Protein AF-0000000076795676 (afdb_homodimer)

pLDDT: mean 83.69, std 19.67, range [20.44, 98.69]

Organism: Aegilops tauschii subsp. strangulata (NCBI:txid200361)

Radius of gyration: 20.34 Å; Cα contacts (8 Å, |Δi|>4): 897; chains: 2; bounding box: 42×56×55 Å

Solvent-accessible surface area (backbone atoms only — not comparable to full-atom values): 16222 Å² total; per-residue (Å²): 112,42,31,35,38,35,38,40,35,34,37,50,32,38,42,29,36,32,67,54,64,42,77,48,76,42,28,65,18,34,27,36,33,45,33,47,33,41,39,34,44,34,43,37,34,43,22,42,31,40,35,37,36,38,26,70,47,86,77,65,97,52,91,83,51,51,64,84,33,58,48,43,45,35,41,39,33,44,32,45,32,41,31,40,52,22,45,27,56,29,44,36,33,32,25,88,99,51,52,30,37,49,39,23,38,32,43,30,44,48,43,66,58,52,71,74,52,84,56,49,42,45,71,41,43,48,34,20,34,58,43,68,44,37,69,72,68,47,73,51,30,49,53,70,73,85,57,58,76,59,59,64,69,66,77,72,79,61,78,74,71,81,123,112,42,32,34,39,35,38,40,35,35,36,51,31,38,42,28,36,31,67,55,65,42,75,49,76,42,28,63,19,32,28,36,34,45,32,46,32,40,40,35,45,34,41,38,36,43,21,42,31,41,34,38,36,38,26,71,48,87,76,63,98,54,92,82,52,51,64,83,33,59,46,44,44,34,41,38,34,43,32,44,33,42,30,40,51,22,44,27,56,30,42,36,32,32,26,88,100,50,51,29,35,49,38,22,38,34,43,31,43,48,44,63,58,54,72,75,52,83,55,50,43,46,70,40,43,49,35,20,33,58,44,68,45,37,68,71,67,48,72,49,28,48,52,71,73,83,58,59,74,59,58,62,71,66,76,74,80,62,79,73,70,81,123

Secondary structure (DSSP, 8-state):
---EEEEEEEEEEEEES-SEEEEEE--TTS--EEEEEEEEEEEEEEEEEEEEEES--S--S-TT--TT---EEEEEEEEEEEEEEEEEEEEEE-BTTB-EEEEEEEEEEEEE--TTSS-SEEEESEEEEEEEEES---GGG---GGGGGGS------------/---EEEEEEEEEEEEES-SEEEEEE--TTS--EEEEEEEEEEEEEEEEEEEEEES--S--S-TT--TT---EEEEEEEEEEEEEEEEEEEEEE-BTTB-EEEEEEEEEEEEE--TTSS-SEEEESEEEEEEEEES---GGG---GGGGGGS------------

InterPro domains:
  IPR011050 Pectin lyase fold/virulence factor [SSF51126] (2-145)
  IPR012334 Pectin lyase fold [G3DSA:2.160.20.10] (1-133)
  IPR051801 Glycosyl_Hydrolase_28_Enzymes [PTHR31339] (1-148)

Sequence (326 aa):
MSGGISGIHADHLTIHGSDKGFSFKTTPGRGGYIKEVVISDVEMDGIRVAIEFIGNLSSHPDDDFDPSELPVIDQITLKNMVGTNISVAGVLSGIDGDPFTAICLSNLSFSITDSAYSTPWSCSNVSGYSESVFPEPCSELYTSSSNSSICFSLPSYSALAVAMSGGISGIHADHLTIHGSDKGFSFKTTPGRGGYIKEVVISDVEMDGIRVAIEFIGNLSSHPDDDFDPSELPVIDQITLKNMVGTNISVAGVLSGIDGDPFTAICLSNLSFSITDSAYSTPWSCSNVSGYSESVFPEPCSELYTSSSNSSICFSLPSYSALAVA

Nearest PDB structures (foldseek):
  5olp-assembly2_B  TM=8.168E-01  e=3.330E-04  Bacteroides thetaiotaomicron VPI-5482
  8ikx-assembly1_A  TM=8.137E-01  e=4.721E-03  Arabidopsis thaliana
  3jur-assembly1_C  TM=7.942E-01  e=3.068E-02  Thermotoga maritima
  7b8b-assembly2_B  TM=7.286E-01  e=7.314E-01  Arabidopsis thaliana
  5olp-assembly2_B  TM=8.168E-01  e=3.315E-04  Bacteroides thetaiotaomicron VPI-5482

Foldseek 3Di:
DAEEDEDAEEEDEEEEQEAEQDEAEEEQLNAYEYAHHEYEHYEYENYAEHEEYYYHDPDDPDPPGDRNRGYAYEQHEYEHYEYEAYAADYEEEHDVVHAHEAYEYEQYYYDHPDVVPVHSEDYDRYAAAYYNHPPPYDVSHNPDPPPPVSNDPPPPPPPPPPD/DAEEDEDAEEEDEEEEQEAEQDEAEEEQLNAYEYAHHEYEHYEYENYAEHEEYYYHDPDDPDPPGDRNRGYAYEQHEYEHYEYEAYAADYEEEHDVVHAHEAYEYEQYYYDHPDVVPVHSEDYDRYAAAYYNHPPPYDVSHNPDPPPVVSNDPPPPPPPPPPD

Structure (mmCIF, N/CA/C/O backbone):
data_AF-0000000076795676-model_v1
#
loop_
_entity.id
_entity.type
_entity.pdbx_description
1 polymer Polygalacturonase
#
loop_
_atom_site.group_PDB
_atom_site.id
_atom_site.type_symbol
_atom_site.label_atom_id
_atom_site.label_alt_id
_atom_site.label_comp_id
_atom_site.label_asym_id
_atom_site.label_entity_id
_atom_site.label_seq_id
_atom_site.pdbx_PDB_ins_code
_atom_site.Cartn_x
_atom_site.Cartn_y
_atom_site.Cartn_z
_atom_site.occupancy
_atom_site.B_iso_or_equiv
_atom_site.auth_seq_id
_atom_site.auth_comp_id
_atom_site.auth_asym_id
_atom_site.auth_atom_id
_atom_site.pdbx_PDB_model_num
ATOM 1 N N . MET A 1 1 ? 20.172 -0.936 6.371 1 60.47 1 MET A N 1
ATOM 2 C CA . MET A 1 1 ? 19.5 0.232 5.805 1 60.47 1 MET A CA 1
ATOM 3 C C . MET A 1 1 ? 18.359 -0.188 4.887 1 60.47 1 MET A C 1
ATOM 5 O O . MET A 1 1 ? 18.438 -1.232 4.234 1 60.47 1 MET A O 1
ATOM 9 N N . SER A 1 2 ? 17.188 0.203 5.23 1 65.56 2 SER A N 1
ATOM 10 C CA . SER A 1 2 ? 16.062 -0.094 4.344 1 65.56 2 SER A CA 1
ATOM 11 C C . SER A 1 2 ? 16.141 0.742 3.068 1 65.56 2 SER A C 1
ATOM 13 O O . SER A 1 2 ? 16.719 1.826 3.062 1 65.56 2 SER A O 1
ATOM 15 N N . GLY A 1 3 ? 15.836 0.233 1.844 1 82.38 3 GLY A N 1
ATOM 16 C CA . GLY A 1 3 ? 15.758 0.932 0.57 1 82.38 3 GLY A CA 1
ATOM 17 C C . GLY A 1 3 ? 14.672 1.989 0.534 1 82.38 3 GLY A C 1
ATOM 18 O O . GLY A 1 3 ? 14.242 2.482 1.579 1 82.38 3 GLY A O 1
ATOM 19 N N . GLY A 1 4 ? 14.438 2.617 -0.536 1 89.31 4 GLY A N 1
ATOM 20 C CA . GLY A 1 4 ? 13.5 3.707 -0.75 1 89.31 4 GLY A CA 1
ATOM 21 C C . GLY A 1 4 ? 12.398 3.365 -1.74 1 89.31 4 GLY A C 1
ATOM 22 O O . GLY A 1 4 ? 12.555 2.451 -2.553 1 89.31 4 GLY A O 1
ATOM 23 N N . ILE A 1 5 ? 11.273 3.867 -1.523 1 91.81 5 ILE A N 1
ATOM 24 C CA . ILE A 1 5 ? 10.148 3.754 -2.441 1 91.81 5 ILE A CA 1
ATOM 25 C C . ILE A 1 5 ? 9.805 5.129 -3.012 1 91.81 5 ILE A C 1
ATOM 27 O O . ILE A 1 5 ? 9.781 6.125 -2.281 1 91.81 5 ILE A O 1
ATOM 31 N N . SER A 1 6 ? 9.625 5.215 -4.348 1 90.81 6 SER A N 1
ATOM 32 C CA . SER A 1 6 ? 9.266 6.492 -4.957 1 90.81 6 SER A CA 1
ATOM 33 C C . SER A 1 6 ? 8.375 6.293 -6.176 1 90.81 6 SER A C 1
ATOM 35 O O . SER A 1 6 ? 8.273 5.184 -6.707 1 90.81 6 SER A O 1
ATOM 37 N N . GLY A 1 7 ? 7.656 7.355 -6.5 1 87.75 7 GLY A N 1
ATOM 38 C CA . GLY A 1 7 ? 6.879 7.363 -7.73 1 87.75 7 GLY A CA 1
ATOM 39 C C . GLY A 1 7 ? 5.594 6.562 -7.629 1 87.75 7 GLY A C 1
ATOM 40 O O . GLY A 1 7 ? 5.238 5.832 -8.555 1 87.75 7 GLY A O 1
ATOM 41 N N . ILE A 1 8 ? 4.996 6.684 -6.551 1 89.06 8 ILE A N 1
ATOM 42 C CA . ILE A 1 8 ? 3.752 5.949 -6.336 1 89.06 8 ILE A CA 1
ATOM 43 C C . ILE A 1 8 ? 2.57 6.777 -6.84 1 89.06 8 ILE A C 1
ATOM 45 O O . ILE A 1 8 ? 2.42 7.941 -6.469 1 89.06 8 ILE A O 1
ATOM 49 N N . HIS A 1 9 ? 1.839 6.184 -7.734 1 89.94 9 HIS A N 1
ATOM 50 C CA . HIS A 1 9 ? 0.536 6.703 -8.133 1 89.94 9 HIS A CA 1
ATOM 51 C C . HIS A 1 9 ? -0.568 5.684 -7.879 1 89.94 9 HIS A C 1
ATOM 53 O O . HIS A 1 9 ? -0.524 4.57 -8.406 1 89.94 9 HIS A O 1
ATOM 59 N N . ALA A 1 10 ? -1.451 6.047 -7.078 1 91.44 10 ALA A N 1
ATOM 60 C CA . ALA A 1 10 ? -2.598 5.188 -6.793 1 91.44 10 ALA A CA 1
ATOM 61 C C . ALA A 1 10 ? -3.904 5.973 -6.883 1 91.44 10 ALA A C 1
ATOM 63 O O . ALA A 1 10 ? -3.965 7.137 -6.477 1 91.44 10 ALA A O 1
ATOM 64 N N . ASP A 1 11 ? -4.906 5.34 -7.527 1 89 11 ASP A N 1
ATOM 65 C CA . ASP A 1 11 ? -6.172 6.059 -7.648 1 89 11 ASP A CA 1
ATOM 66 C C . ASP A 1 11 ? -7.355 5.094 -7.66 1 89 11 ASP A C 1
ATOM 68 O O . ASP A 1 11 ? -7.168 3.879 -7.727 1 89 11 ASP A O 1
ATOM 72 N N . HIS A 1 12 ? -8.523 5.688 -7.398 1 89.12 12 HIS A N 1
ATOM 73 C CA . HIS A 1 12 ? -9.805 5 -7.469 1 89.12 12 HIS A CA 1
ATOM 74 C C . HIS A 1 12 ? -9.859 3.832 -6.488 1 89.12 12 HIS A C 1
ATOM 76 O O . HIS A 1 12 ? -10.188 2.707 -6.875 1 89.12 12 HIS A O 1
ATOM 82 N N . LEU A 1 13 ? -9.688 4.207 -5.309 1 92.69 13 LEU A N 1
ATOM 83 C CA . LEU A 1 13 ? -9.664 3.207 -4.246 1 92.69 13 LEU A CA 1
ATOM 84 C C . LEU A 1 13 ? -10.93 3.289 -3.396 1 92.69 13 LEU A C 1
ATOM 86 O O . LEU A 1 13 ? -11.445 4.383 -3.145 1 92.69 13 LEU A O 1
ATOM 90 N N . THR A 1 14 ? -11.414 2.191 -3.027 1 94.06 14 THR A N 1
ATOM 91 C CA . THR A 1 14 ? -12.477 2.094 -2.035 1 94.06 14 THR A CA 1
ATOM 92 C C . THR A 1 14 ? -12.023 1.284 -0.826 1 94.06 14 THR A C 1
ATOM 94 O O . THR A 1 14 ? -11.539 0.158 -0.972 1 94.06 14 THR A O 1
ATOM 97 N N . ILE A 1 15 ? -12.141 1.826 0.393 1 95.06 15 ILE A N 1
ATOM 98 C CA . ILE A 1 15 ? -11.727 1.181 1.634 1 95.06 15 ILE A CA 1
ATOM 99 C C . ILE A 1 15 ? -12.898 1.143 2.613 1 95.06 15 ILE A C 1
ATOM 101 O O . ILE A 1 15 ? -13.523 2.17 2.883 1 95.06 15 ILE A O 1
ATOM 105 N N . HIS A 1 16 ? -13.141 0.027 3.102 1 93.56 16 HIS A N 1
ATOM 106 C CA . HIS A 1 16 ? -14.258 -0.109 4.027 1 93.56 16 HIS A CA 1
ATOM 107 C C . HIS A 1 16 ? -13.867 -0.93 5.25 1 93.56 16 HIS A C 1
ATOM 109 O O . HIS A 1 16 ? -13.141 -1.922 5.133 1 93.56 16 HIS A O 1
ATOM 115 N N . GLY A 1 17 ? -14.344 -0.49 6.414 1 91.12 17 GLY A N 1
ATOM 116 C CA . GLY A 1 17 ? -14.234 -1.278 7.633 1 91.12 17 GLY A CA 1
ATOM 117 C C . GLY A 1 17 ? -12.797 -1.601 8.008 1 91.1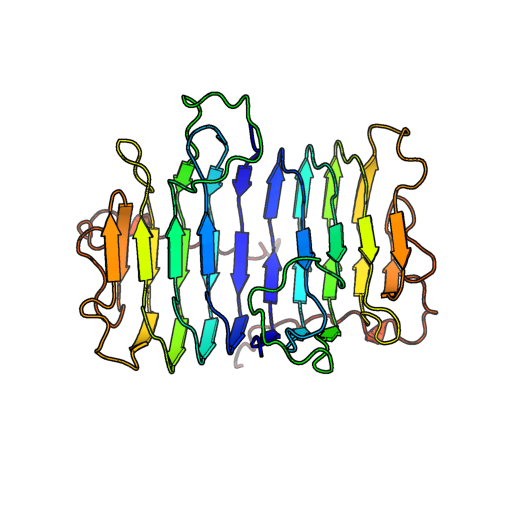2 17 GLY A C 1
ATOM 118 O O . GLY A 1 17 ? -12.492 -2.738 8.367 1 91.12 17 GLY A O 1
ATOM 119 N N . SER A 1 18 ? -11.945 -0.679 7.902 1 90.5 18 SER A N 1
ATOM 120 C CA . SER A 1 18 ? -10.523 -0.87 8.188 1 90.5 18 SER A CA 1
ATOM 121 C C . SER A 1 18 ? -10.078 -0.005 9.359 1 90.5 18 SER A C 1
ATOM 123 O O . SER A 1 18 ? -10.703 1.01 9.672 1 90.5 18 SER A O 1
ATOM 125 N N . ASP A 1 19 ? -9.086 -0.406 9.969 1 88.31 19 ASP A N 1
ATOM 126 C CA . ASP A 1 19 ? -8.516 0.379 11.062 1 88.31 19 ASP A CA 1
ATOM 127 C C . ASP A 1 19 ? -7.863 1.656 10.539 1 88.31 19 ASP A C 1
ATOM 129 O O . ASP A 1 19 ? -7.996 2.721 11.148 1 88.31 19 ASP A O 1
ATOM 133 N N . LYS A 1 20 ? -7.148 1.508 9.492 1 92.75 20 LYS A N 1
ATOM 134 C CA . LYS A 1 20 ? -6.484 2.643 8.859 1 92.75 20 LYS A CA 1
ATOM 135 C C . LYS A 1 20 ? -6.883 2.77 7.395 1 92.75 20 LYS A C 1
ATOM 137 O O . LYS A 1 20 ? -7.027 1.765 6.695 1 92.75 20 LYS A O 1
ATOM 142 N N . GLY A 1 21 ? -7.055 3.977 6.902 1 95 21 GLY A N 1
ATOM 143 C CA . GLY A 1 21 ? -7.109 4.199 5.465 1 95 21 GLY A CA 1
ATOM 144 C C . GLY A 1 21 ? -5.762 4.059 4.789 1 95 21 GLY A C 1
ATOM 145 O O . GLY A 1 21 ? -5.465 3.025 4.188 1 95 21 GLY A O 1
ATOM 146 N N . PHE A 1 22 ? -4.953 5.109 5.059 1 96.19 22 PHE A N 1
ATOM 147 C CA . PHE A 1 22 ? -3.564 5.086 4.613 1 96.19 22 PHE A CA 1
ATOM 148 C C . PHE A 1 22 ? -2.615 5.238 5.793 1 96.19 22 PHE A C 1
ATOM 150 O O . PHE A 1 22 ? -2.854 6.055 6.688 1 96.19 22 PHE A O 1
ATOM 157 N N . SER A 1 23 ? -1.558 4.488 5.75 1 95.25 23 SER A N 1
ATOM 158 C CA . SER A 1 23 ? -0.564 4.555 6.816 1 95.25 23 SER A CA 1
ATOM 159 C C . SER A 1 23 ? 0.853 4.559 6.254 1 95.25 23 SER A C 1
ATOM 161 O O . SER A 1 23 ? 1.233 3.65 5.512 1 95.25 23 SER A O 1
ATOM 163 N N . PHE A 1 24 ? 1.596 5.555 6.473 1 94.56 24 PHE A N 1
ATOM 164 C CA . PHE A 1 24 ? 3.014 5.668 6.156 1 94.56 24 PHE A CA 1
ATOM 165 C C . PHE A 1 24 ? 3.859 5.582 7.422 1 94.56 24 PHE A C 1
ATOM 167 O O . PHE A 1 24 ? 3.75 6.43 8.312 1 94.56 24 PHE A O 1
ATOM 174 N N . LYS A 1 25 ? 4.664 4.547 7.512 1 90.19 25 LYS A N 1
ATOM 175 C CA . LYS A 1 25 ? 5.383 4.309 8.758 1 90.19 25 LYS A CA 1
ATOM 176 C C . LYS A 1 25 ? 6.883 4.172 8.516 1 90.19 25 LYS A C 1
ATOM 178 O O . LYS A 1 25 ? 7.301 3.562 7.523 1 90.19 25 LYS A O 1
ATOM 183 N N . THR A 1 26 ? 7.648 4.723 9.367 1 90.88 26 THR A N 1
ATOM 184 C CA . THR A 1 26 ? 9.102 4.582 9.375 1 90.88 26 THR A CA 1
ATOM 185 C C . THR A 1 26 ? 9.656 4.738 10.789 1 90.88 26 THR A C 1
ATOM 187 O O . THR A 1 26 ? 8.891 4.863 11.75 1 90.88 26 THR A O 1
ATOM 190 N N . THR A 1 27 ? 10.961 4.598 10.93 1 88.75 27 THR A N 1
ATOM 191 C CA . THR A 1 27 ? 11.648 4.766 12.211 1 88.75 27 THR A CA 1
ATOM 192 C C . THR A 1 27 ? 13.117 5.094 11.984 1 88.75 27 THR A C 1
ATOM 194 O O . THR A 1 27 ? 13.727 4.625 11.023 1 88.75 27 THR A O 1
ATOM 197 N N . PRO A 1 28 ? 13.562 5.945 12.93 1 87.75 28 PRO A N 1
ATOM 198 C CA . PRO A 1 28 ? 15.008 6.188 12.836 1 87.75 28 PRO A CA 1
ATOM 199 C C . PRO A 1 28 ? 15.82 4.895 12.773 1 87.75 28 PRO A C 1
ATOM 201 O O . PRO A 1 28 ? 15.5 3.928 13.469 1 87.75 28 PRO A O 1
ATOM 204 N N . GLY A 1 29 ? 16.906 4.883 11.984 1 84.56 29 GLY A N 1
ATOM 205 C CA . GLY A 1 29 ? 17.734 3.703 11.828 1 84.56 29 GLY A CA 1
ATOM 206 C C . GLY A 1 29 ? 17.422 2.896 10.586 1 84.56 29 GLY A C 1
ATOM 207 O O . GLY A 1 29 ? 18.203 2.057 10.164 1 84.56 29 GLY A O 1
ATOM 208 N N . ARG A 1 30 ? 16.234 3.09 10.062 1 81.81 30 ARG A N 1
ATOM 209 C CA . ARG A 1 30 ? 15.859 2.355 8.859 1 81.81 30 ARG A CA 1
ATOM 210 C C . ARG A 1 30 ? 16.484 2.984 7.617 1 81.81 30 ARG A C 1
ATOM 212 O O . ARG A 1 30 ? 16.828 2.281 6.668 1 81.81 30 ARG A O 1
ATOM 219 N N . GLY A 1 31 ? 16.625 4.336 7.73 1 84.5 31 GLY A N 1
ATOM 220 C CA . GLY A 1 31 ? 17.016 5.043 6.52 1 84.5 31 GLY A CA 1
ATOM 221 C C . GLY A 1 31 ? 15.953 4.977 5.43 1 84.5 31 GLY A C 1
ATOM 222 O O . GLY A 1 31 ? 14.766 4.848 5.723 1 84.5 31 GLY A O 1
ATOM 223 N N . GLY A 1 32 ? 16.422 5.262 4.195 1 90.12 32 GLY A N 1
ATOM 224 C CA . GLY A 1 32 ? 15.531 5.16 3.053 1 90.12 32 GLY A CA 1
ATOM 225 C C . GLY A 1 32 ? 14.586 6.34 2.922 1 90.12 32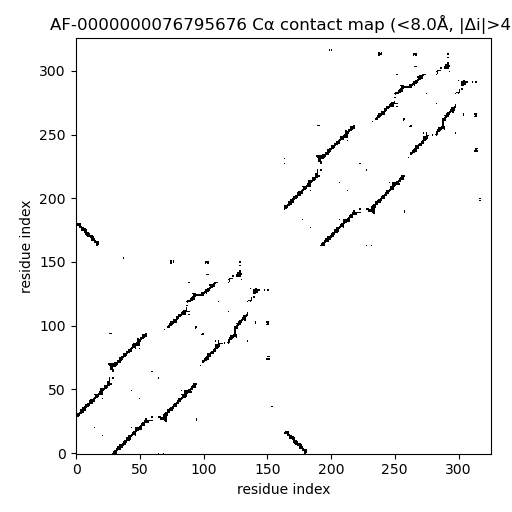 GLY A C 1
ATOM 226 O O . GLY A 1 32 ? 14.836 7.406 3.492 1 90.12 32 GLY A O 1
ATOM 227 N N . TYR A 1 33 ? 13.609 6.148 2.037 1 92.81 33 TYR A N 1
ATOM 228 C CA . TYR A 1 33 ? 12.703 7.262 1.772 1 92.81 33 TYR A CA 1
ATOM 229 C C . TYR A 1 33 ? 11.375 6.766 1.223 1 92.81 33 TYR A C 1
ATOM 231 O O . TYR A 1 33 ? 11.297 5.672 0.661 1 92.81 33 TYR A O 1
ATOM 239 N N . ILE A 1 34 ? 10.375 7.418 1.422 1 94.06 34 ILE A N 1
ATOM 240 C CA . ILE A 1 34 ? 9.109 7.426 0.697 1 94.06 34 ILE A CA 1
ATOM 241 C C . ILE A 1 34 ? 8.883 8.797 0.068 1 94.06 34 ILE A C 1
ATOM 243 O O . ILE A 1 34 ? 8.703 9.789 0.778 1 94.06 34 ILE A O 1
ATOM 247 N N . LYS A 1 35 ? 8.961 8.844 -1.214 1 92.56 35 LYS A N 1
ATOM 248 C CA . LYS A 1 35 ? 8.898 10.141 -1.875 1 92.56 35 LYS A CA 1
ATOM 249 C C . LYS A 1 35 ? 8.039 10.078 -3.135 1 92.56 35 LYS A C 1
ATOM 251 O O . LYS A 1 35 ? 7.91 9.023 -3.752 1 92.56 35 LYS A O 1
ATOM 256 N N . GLU A 1 36 ? 7.477 11.18 -3.457 1 91.44 36 GLU A N 1
ATOM 257 C CA . GLU A 1 36 ? 6.75 11.328 -4.715 1 91.44 36 GLU A CA 1
ATOM 258 C C . GLU A 1 36 ? 5.562 10.375 -4.789 1 91.44 36 GLU A C 1
ATOM 260 O O . GLU A 1 36 ? 5.465 9.562 -5.711 1 91.44 36 GLU A O 1
ATOM 265 N N . VAL A 1 37 ? 4.738 10.578 -3.865 1 93.62 37 VAL A N 1
ATOM 266 C CA . VAL A 1 37 ? 3.527 9.766 -3.77 1 93.62 37 VAL A CA 1
ATOM 267 C C . VAL A 1 37 ? 2.305 10.625 -4.09 1 93.62 37 VAL A C 1
ATOM 269 O O . VAL A 1 37 ? 2.17 11.742 -3.58 1 93.62 37 VAL A O 1
ATOM 272 N N . VAL A 1 38 ? 1.477 10.164 -4.996 1 93.19 38 VAL A N 1
ATOM 273 C CA . VAL A 1 38 ? 0.178 10.773 -5.254 1 93.19 38 VAL A CA 1
ATOM 274 C C . VAL A 1 38 ? -0.926 9.734 -5.105 1 93.19 38 VAL A C 1
ATOM 276 O O . VAL A 1 38 ? -0.947 8.734 -5.828 1 93.19 38 VAL A O 1
ATOM 279 N N . ILE A 1 39 ? -1.823 9.883 -4.199 1 94.75 39 ILE A N 1
ATOM 280 C CA . ILE A 1 39 ? -3.014 9.055 -4.031 1 94.75 39 ILE A CA 1
ATOM 281 C C . ILE A 1 39 ? -4.266 9.906 -4.223 1 94.75 39 ILE A C 1
ATOM 283 O O . ILE A 1 39 ? -4.426 10.945 -3.576 1 94.75 39 ILE A O 1
ATOM 287 N N . SER A 1 40 ? -5.074 9.453 -5.168 1 94.31 40 SER A N 1
ATOM 288 C CA . SER A 1 40 ? -6.215 10.289 -5.516 1 94.31 40 SER A CA 1
ATOM 289 C C . SER A 1 40 ? -7.484 9.461 -5.672 1 94.31 40 SER A C 1
ATOM 291 O O . SER A 1 40 ? -7.418 8.258 -5.945 1 94.31 40 SER A O 1
ATOM 293 N N . ASP A 1 41 ? -8.641 10.102 -5.523 1 95.5 41 ASP A N 1
ATOM 294 C CA . ASP A 1 41 ? -9.953 9.531 -5.793 1 95.5 41 ASP A CA 1
ATOM 295 C C . ASP A 1 41 ? -10.203 8.305 -4.922 1 95.5 41 ASP A C 1
ATOM 297 O O . ASP A 1 41 ? -10.336 7.188 -5.43 1 95.5 41 ASP A O 1
ATOM 301 N N . VAL A 1 42 ? -10.383 8.641 -3.633 1 97.5 42 VAL A N 1
ATOM 302 C CA . VAL A 1 42 ? -10.531 7.59 -2.635 1 97.5 42 VAL A CA 1
ATOM 303 C C . VAL A 1 42 ? -11.875 7.727 -1.925 1 97.5 42 VAL A C 1
ATOM 305 O O . VAL A 1 42 ? -12.281 8.836 -1.575 1 97.5 42 VAL A O 1
ATOM 308 N N . GLU A 1 43 ? -12.578 6.664 -1.778 1 97.62 43 GLU A N 1
ATOM 309 C CA . GLU A 1 43 ? -13.773 6.57 -0.941 1 97.62 43 GLU A CA 1
ATOM 310 C C . GLU A 1 43 ? -13.523 5.684 0.275 1 97.62 43 GLU A C 1
ATOM 312 O O . GLU A 1 43 ? -13.086 4.539 0.136 1 97.62 43 GLU A O 1
ATOM 317 N N . MET A 1 44 ? -13.867 6.207 1.453 1 97.56 44 MET A N 1
ATOM 318 C CA . MET A 1 44 ? -13.672 5.473 2.699 1 97.56 44 MET A CA 1
ATOM 319 C C . MET A 1 44 ? -14.969 5.391 3.492 1 97.56 44 MET A C 1
ATOM 321 O O . MET A 1 44 ? -15.742 6.352 3.529 1 97.56 44 MET A O 1
ATOM 325 N N . ASP A 1 45 ? -15.188 4.234 4.137 1 96.44 45 ASP A N 1
ATOM 326 C CA . ASP A 1 45 ? -16.328 4.062 5.027 1 96.44 45 ASP A CA 1
ATOM 327 C C . ASP A 1 45 ? -15.977 3.184 6.223 1 96.44 45 ASP A C 1
ATOM 329 O O . ASP A 1 45 ? -15.484 2.064 6.055 1 96.44 45 ASP A O 1
ATOM 333 N N . GLY A 1 46 ? -16.234 3.752 7.387 1 93.94 46 GLY A N 1
ATOM 334 C CA . GLY A 1 46 ? -15.992 2.955 8.578 1 93.94 46 GLY A CA 1
ATOM 335 C C . GLY A 1 46 ? -14.516 2.748 8.859 1 93.94 46 GLY A C 1
ATOM 336 O O . GLY A 1 46 ? -14.07 1.618 9.062 1 93.94 46 GLY A O 1
ATOM 337 N N . ILE A 1 47 ? -13.82 3.877 8.891 1 94.5 47 ILE A N 1
ATOM 338 C CA . ILE A 1 47 ? -12.383 3.844 9.117 1 94.5 47 ILE A CA 1
ATOM 339 C C . ILE A 1 47 ? -12.055 4.477 10.469 1 94.5 47 ILE A C 1
ATOM 341 O O . ILE A 1 47 ? -12.609 5.52 10.82 1 94.5 47 ILE A O 1
ATOM 345 N N . ARG A 1 48 ? -11.234 3.863 11.211 1 93.25 48 ARG A N 1
ATOM 346 C CA . ARG A 1 48 ? -10.883 4.438 12.5 1 93.25 48 ARG A CA 1
ATOM 347 C C . ARG A 1 48 ? -9.961 5.641 12.336 1 93.25 48 ARG A C 1
ATOM 349 O O . ARG A 1 48 ? -10.273 6.734 12.805 1 93.25 48 ARG A O 1
ATOM 356 N N . VAL A 1 49 ? -8.812 5.523 11.672 1 95.56 49 VAL A N 1
ATOM 357 C CA . VAL A 1 49 ? -7.918 6.625 11.344 1 95.56 49 VAL A CA 1
ATOM 358 C C . VAL A 1 49 ? -7.738 6.715 9.828 1 95.56 49 VAL A C 1
ATOM 360 O O . VAL A 1 49 ? -7.148 5.824 9.211 1 95.56 49 VAL A O 1
ATOM 363 N N . ALA A 1 50 ? -8.203 7.789 9.211 1 97.5 50 ALA A N 1
ATOM 364 C CA . ALA A 1 50 ? -8.203 7.883 7.75 1 97.5 50 ALA A CA 1
ATOM 365 C C . ALA A 1 50 ? -6.781 8.016 7.207 1 97.5 50 ALA A C 1
ATOM 367 O O . ALA A 1 50 ? -6.418 7.348 6.234 1 97.5 50 ALA A O 1
ATOM 368 N N . ILE A 1 51 ? -5.957 8.891 7.801 1 98.12 51 ILE A N 1
ATOM 369 C CA . ILE A 1 51 ? -4.598 9.148 7.336 1 98.12 51 ILE A CA 1
ATOM 370 C C . ILE A 1 51 ? -3.629 9.086 8.516 1 98.12 51 ILE A C 1
ATOM 372 O O . ILE A 1 51 ? -3.785 9.828 9.492 1 98.12 51 ILE A O 1
ATOM 376 N N . GLU A 1 52 ? -2.637 8.281 8.391 1 98 52 GLU A N 1
ATOM 377 C CA . GLU A 1 52 ? -1.662 8.148 9.469 1 98 52 GLU A CA 1
ATOM 378 C C . GLU A 1 52 ? -0.234 8.266 8.938 1 98 52 GLU A C 1
ATOM 380 O O . GLU A 1 52 ? 0.118 7.641 7.938 1 98 52 GLU A O 1
ATOM 385 N N . PHE A 1 53 ? 0.601 9.094 9.508 1 97.5 53 PHE A N 1
ATOM 386 C CA . PHE A 1 53 ? 2.051 9.148 9.367 1 97.5 53 PHE A CA 1
ATOM 387 C C . PHE A 1 53 ? 2.732 8.891 10.711 1 97.5 53 PHE A C 1
ATOM 389 O O . PHE A 1 53 ? 2.461 9.578 11.695 1 97.5 53 PHE A O 1
ATOM 396 N N . ILE A 1 54 ? 3.645 7.902 10.711 1 96 54 ILE A N 1
ATOM 397 C CA . ILE A 1 54 ? 4.355 7.613 11.953 1 96 54 ILE A CA 1
ATOM 398 C C . ILE A 1 54 ? 5.859 7.551 11.688 1 96 54 ILE A C 1
ATOM 400 O O . ILE A 1 54 ? 6.324 6.707 10.914 1 96 54 ILE A O 1
ATOM 404 N N . GLY A 1 55 ? 6.598 8.391 12.289 1 94.31 55 GLY A N 1
ATOM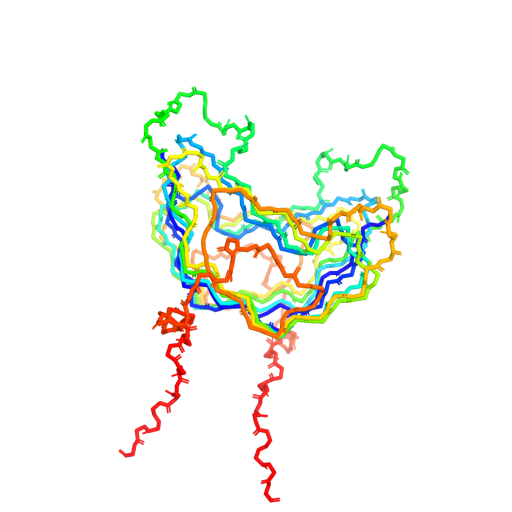 405 C CA . GLY A 1 55 ? 8.039 8.461 12.086 1 94.31 55 GLY A CA 1
ATOM 406 C C . GLY A 1 55 ? 8.828 7.809 13.203 1 94.31 55 GLY A C 1
ATOM 407 O O . GLY A 1 55 ? 10.055 7.734 13.141 1 94.31 55 GLY A O 1
ATOM 408 N N . ASN A 1 56 ? 8.281 7.398 14.297 1 87.06 56 ASN A N 1
ATOM 409 C CA . ASN A 1 56 ? 8.953 6.734 15.406 1 87.06 56 ASN A CA 1
ATOM 410 C C . ASN A 1 56 ? 8.266 5.426 15.781 1 87.06 56 ASN A C 1
ATOM 412 O O . ASN A 1 56 ? 7.727 5.293 16.891 1 87.06 56 ASN A O 1
ATOM 416 N N . LEU A 1 57 ? 8.336 4.605 14.719 1 75.25 57 LEU A N 1
ATOM 417 C CA . LEU A 1 57 ? 7.785 3.277 14.969 1 75.25 57 LEU A CA 1
ATOM 418 C C . LEU A 1 57 ? 8.656 2.502 15.953 1 75.25 57 LEU A C 1
ATOM 420 O O . LEU A 1 57 ? 9.883 2.602 15.914 1 75.25 57 LEU A O 1
ATOM 424 N N . SER A 1 58 ? 8.117 1.949 17.016 1 65.25 58 SER A N 1
ATOM 425 C CA . SER A 1 58 ? 8.82 1.274 18.094 1 65.25 58 SER A CA 1
ATOM 426 C C . SER A 1 58 ? 9.562 0.041 17.594 1 65.25 58 SER A C 1
ATOM 428 O O . SER A 1 58 ? 10.594 -0.348 18.156 1 65.25 58 SER A O 1
ATOM 430 N N . SER A 1 59 ? 9.094 -0.603 16.578 1 62.91 59 SER A N 1
ATOM 431 C CA . SER A 1 59 ? 9.711 -1.861 16.172 1 62.91 59 SER A CA 1
ATOM 432 C C . SER A 1 59 ? 10.664 -1.657 14.992 1 62.91 59 SER A C 1
ATOM 434 O O . SER A 1 59 ? 10.367 -0.892 14.078 1 62.91 59 SER A O 1
ATOM 436 N N . HIS A 1 60 ? 11.977 -1.969 15.312 1 63.38 60 HIS A N 1
ATOM 437 C CA . HIS A 1 60 ? 12.938 -2.027 14.211 1 63.38 60 HIS A CA 1
ATOM 438 C C . HIS A 1 60 ? 13.195 -3.469 13.789 1 63.38 60 HIS A C 1
ATOM 440 O O . HIS A 1 60 ? 13.383 -4.348 14.633 1 63.38 60 HIS A O 1
ATOM 446 N N . PRO A 1 61 ? 13.125 -3.699 12.508 1 58.72 61 PRO A N 1
ATOM 447 C CA . PRO A 1 61 ? 13.336 -5.078 12.07 1 58.72 61 PRO A CA 1
ATOM 448 C C . PRO A 1 61 ? 14.734 -5.594 12.414 1 58.72 61 PRO A C 1
ATOM 450 O O . PRO A 1 61 ? 14.945 -6.805 12.516 1 58.72 61 PRO A O 1
ATOM 453 N N . ASP A 1 62 ? 15.656 -4.605 12.539 1 62.53 62 ASP A N 1
ATOM 454 C CA . ASP A 1 62 ? 17.031 -5 12.789 1 62.53 62 ASP A CA 1
ATOM 455 C C . ASP A 1 62 ? 17.531 -4.461 14.125 1 62.53 62 ASP A C 1
ATOM 457 O O . ASP A 1 62 ? 17.266 -3.309 14.477 1 62.53 62 ASP A O 1
ATOM 461 N N . ASP A 1 63 ? 18.062 -5.352 14.945 1 64.81 63 ASP A N 1
ATOM 462 C CA . ASP A 1 63 ? 18.625 -4.969 16.234 1 64.81 63 ASP A CA 1
ATOM 463 C C . ASP A 1 63 ? 19.875 -4.113 16.062 1 64.81 63 ASP A C 1
ATOM 465 O O . ASP A 1 63 ? 20.219 -3.318 16.938 1 64.81 63 ASP A O 1
ATOM 469 N N . ASP A 1 64 ? 20.547 -4.285 15.016 1 70.06 64 ASP A N 1
ATOM 470 C CA . ASP A 1 64 ? 21.828 -3.615 14.812 1 70.06 64 ASP A CA 1
ATOM 471 C C . ASP A 1 64 ? 21.688 -2.434 13.859 1 70.06 64 ASP A C 1
ATOM 473 O O . ASP A 1 64 ? 22.578 -2.174 13.047 1 70.06 64 ASP A O 1
ATOM 477 N N . PHE A 1 65 ? 20.688 -1.701 14.117 1 69 65 PHE A N 1
ATOM 478 C CA . PHE A 1 65 ? 20.5 -0.598 13.18 1 69 65 PHE A CA 1
ATOM 479 C C . PHE A 1 65 ? 21.266 0.64 13.648 1 69 65 PHE A C 1
ATOM 481 O O . PHE A 1 65 ? 21.562 0.781 14.836 1 69 65 PHE A O 1
ATOM 488 N N . ASP A 1 66 ? 21.797 1.426 12.633 1 79.88 66 ASP A N 1
ATOM 489 C CA . ASP A 1 66 ? 22.438 2.719 12.891 1 79.88 66 ASP A CA 1
ATOM 490 C C . ASP A 1 66 ? 21.391 3.811 13.094 1 79.88 66 ASP A C 1
ATOM 492 O O . ASP A 1 66 ? 20.734 4.23 12.141 1 79.88 66 ASP A O 1
ATOM 496 N N . PRO A 1 67 ? 21.25 4.246 14.297 1 79.94 67 PRO A N 1
ATOM 497 C CA . PRO A 1 67 ? 20.203 5.219 14.594 1 79.94 67 PRO A CA 1
ATOM 498 C C . PRO A 1 67 ? 20.406 6.547 13.867 1 79.94 67 PRO A C 1
ATOM 500 O O . PRO A 1 67 ? 19.484 7.363 13.797 1 79.94 67 PRO A O 1
ATOM 503 N N . SER A 1 68 ? 21.562 6.777 13.375 1 84.31 68 SER A N 1
ATOM 504 C CA . SER A 1 68 ? 21.828 8.039 12.688 1 84.31 68 SER A CA 1
ATOM 505 C C . SER A 1 68 ? 21.25 8.031 11.273 1 84.31 68 SER A C 1
ATOM 507 O O . SER A 1 68 ? 21.172 9.078 10.625 1 84.31 68 SER A O 1
ATOM 509 N N . GLU A 1 69 ? 20.875 6.902 10.82 1 87.25 69 GLU A N 1
ATOM 510 C CA . GLU A 1 69 ? 20.219 6.805 9.516 1 87.25 69 GLU A CA 1
ATOM 511 C C . GLU A 1 69 ? 18.734 7.137 9.625 1 87.25 69 GLU A C 1
ATOM 513 O O . GLU A 1 69 ? 17.953 6.336 10.133 1 87.25 69 GLU A O 1
ATOM 518 N N . LEU A 1 70 ? 18.406 8.359 9.148 1 90.69 70 LEU A N 1
ATOM 519 C CA . LEU A 1 70 ? 17.016 8.805 9.289 1 90.69 70 LEU A CA 1
ATOM 520 C C . LEU A 1 70 ? 16.25 8.633 7.977 1 90.69 70 LEU A C 1
ATOM 522 O O . LEU A 1 70 ? 16.75 8.992 6.91 1 90.69 70 LEU A O 1
ATOM 526 N N . PRO A 1 71 ? 15.078 8.125 8.016 1 93.06 71 PRO A N 1
ATOM 527 C CA . PRO A 1 71 ? 14.25 8.016 6.812 1 93.06 71 PRO A CA 1
ATOM 528 C C . PRO A 1 71 ? 13.672 9.352 6.367 1 93.06 71 PRO A C 1
ATOM 530 O O . PRO A 1 71 ? 13.5 10.258 7.188 1 93.06 71 PRO A O 1
ATOM 533 N N . VAL A 1 72 ? 13.438 9.484 5.094 1 93.94 72 VAL A N 1
ATOM 534 C CA . VAL A 1 72 ? 12.875 10.711 4.535 1 93.94 72 VAL A CA 1
ATOM 535 C C . VAL A 1 72 ? 11.469 10.43 4.012 1 93.94 72 VAL A C 1
ATOM 537 O O . VAL A 1 72 ? 11.258 9.5 3.23 1 93.94 72 VAL A O 1
ATOM 540 N N . ILE A 1 73 ? 10.508 11.117 4.488 1 95.31 73 ILE A N 1
ATOM 541 C CA . ILE A 1 73 ? 9.188 11.18 3.867 1 95.31 73 ILE A CA 1
ATOM 542 C C . ILE A 1 73 ? 8.945 12.586 3.32 1 95.31 73 ILE A C 1
ATOM 544 O O . ILE A 1 73 ? 8.961 13.562 4.074 1 95.31 73 ILE A O 1
ATOM 548 N N . ASP A 1 74 ? 8.781 12.602 2.1 1 93.06 74 ASP A N 1
ATOM 549 C CA . ASP A 1 74 ? 8.719 13.883 1.413 1 93.06 74 ASP A CA 1
ATOM 550 C C . ASP A 1 74 ? 7.84 13.805 0.167 1 93.06 74 ASP A C 1
ATOM 552 O O . ASP A 1 74 ? 7.785 12.766 -0.494 1 93.06 74 ASP A O 1
ATOM 556 N N . GLN A 1 75 ? 7.098 14.828 -0.121 1 93.19 75 GLN A N 1
ATOM 557 C CA . GLN A 1 75 ? 6.305 14.953 -1.339 1 93.19 75 GLN A CA 1
ATOM 558 C C . GLN A 1 75 ? 5.219 13.883 -1.399 1 93.19 75 GLN A C 1
ATOM 560 O O . GLN A 1 75 ? 5.188 13.07 -2.328 1 93.19 75 GLN A O 1
ATOM 565 N N . ILE A 1 76 ? 4.352 13.961 -0.462 1 95.62 76 ILE A N 1
ATOM 566 C CA . ILE A 1 76 ? 3.18 13.094 -0.395 1 95.62 76 ILE A CA 1
ATOM 567 C C . ILE A 1 76 ? 1.92 13.906 -0.683 1 95.62 76 ILE A C 1
ATOM 569 O O . ILE A 1 76 ? 1.594 14.844 0.054 1 95.62 76 ILE A O 1
ATOM 573 N N . THR A 1 77 ? 1.257 13.578 -1.732 1 95.06 77 THR A N 1
ATOM 574 C CA . THR A 1 77 ? 0.012 14.258 -2.076 1 95.06 77 THR A CA 1
ATOM 575 C C . THR A 1 77 ? -1.179 13.32 -1.914 1 95.06 77 THR A C 1
ATOM 577 O O . THR A 1 77 ? -1.212 12.242 -2.514 1 95.06 77 THR A O 1
ATOM 580 N N . LEU A 1 78 ? -2.121 13.672 -1.11 1 96.81 78 LEU A N 1
ATOM 581 C CA . LEU A 1 78 ? -3.412 13.008 -0.948 1 96.81 78 LEU A CA 1
ATOM 582 C C . LEU A 1 78 ? -4.551 13.93 -1.379 1 96.81 78 LEU A C 1
ATOM 584 O O . LEU A 1 78 ? -4.723 15.016 -0.823 1 96.81 78 LEU A O 1
ATOM 588 N N . LYS A 1 79 ? -5.281 13.477 -2.416 1 95.75 79 LYS A N 1
ATOM 589 C CA . LYS A 1 79 ? -6.258 14.43 -2.945 1 95.75 79 LYS A CA 1
ATOM 590 C C . LYS A 1 79 ? -7.551 13.719 -3.344 1 95.75 79 LYS A C 1
ATOM 592 O O . LYS A 1 79 ? -7.539 12.531 -3.676 1 95.75 79 LYS A O 1
ATOM 597 N N . ASN A 1 80 ? -8.641 14.383 -3.318 1 97.19 80 ASN A N 1
ATOM 598 C CA . ASN A 1 80 ? -9.961 13.906 -3.73 1 97.19 80 ASN A CA 1
ATOM 599 C C . ASN A 1 80 ? -10.375 12.656 -2.957 1 97.19 80 ASN A C 1
ATOM 601 O O . ASN A 1 80 ? -10.617 11.609 -3.551 1 97.19 80 ASN A O 1
ATOM 605 N N . MET A 1 81 ? -10.578 12.93 -1.654 1 98.25 81 MET A N 1
ATOM 606 C CA . MET A 1 81 ? -10.984 11.82 -0.795 1 98.25 81 MET A CA 1
ATOM 607 C C . MET A 1 81 ? -12.266 12.156 -0.036 1 98.25 81 MET A C 1
ATOM 609 O O . MET A 1 81 ? -12.43 13.281 0.437 1 98.25 81 MET A O 1
ATOM 613 N N . VAL A 1 82 ? -13.172 11.234 -0.03 1 98.69 82 VAL A N 1
ATOM 614 C CA . VAL A 1 82 ? -14.383 11.359 0.774 1 98.69 82 VAL A CA 1
ATOM 615 C C . VAL A 1 82 ? -14.469 10.195 1.759 1 98.69 82 VAL A C 1
ATOM 617 O O . VAL A 1 82 ? -14.211 9.047 1.396 1 98.69 82 VAL A O 1
ATOM 620 N N . GLY A 1 83 ? -14.75 10.484 2.994 1 98.06 83 GLY A N 1
ATOM 621 C CA . GLY A 1 83 ? -14.898 9.469 4.02 1 98.06 83 GLY A CA 1
ATOM 622 C C . GLY A 1 83 ? -16.141 9.664 4.879 1 98.06 83 GLY A C 1
ATOM 623 O O . GLY A 1 83 ? -16.438 10.781 5.305 1 98.06 83 GLY A O 1
ATOM 624 N N . THR A 1 84 ? -16.844 8.578 5.062 1 96.75 84 THR A N 1
ATOM 625 C CA . THR A 1 84 ? -17.969 8.562 5.984 1 96.75 84 THR A CA 1
ATOM 626 C C . THR A 1 84 ? -17.703 7.629 7.16 1 96.75 84 THR A C 1
ATOM 628 O O . THR A 1 84 ? -17.016 6.613 7.008 1 96.75 84 THR A O 1
ATOM 631 N N . ASN A 1 85 ? -18.188 7.973 8.383 1 94.88 85 ASN A N 1
ATOM 632 C CA . ASN A 1 85 ? -17.984 7.168 9.586 1 94.88 85 ASN A CA 1
ATOM 633 C C . ASN A 1 85 ? -16.5 7.035 9.906 1 94.88 85 ASN A C 1
ATOM 635 O O . ASN A 1 85 ? -15.992 5.926 10.109 1 94.88 85 ASN A O 1
ATOM 639 N N . ILE A 1 86 ? -15.883 8.195 9.938 1 96.56 86 ILE A N 1
ATOM 640 C CA . ILE A 1 86 ? -14.469 8.273 10.273 1 96.56 86 ILE A CA 1
ATOM 641 C C . ILE A 1 86 ? -14.312 8.641 11.75 1 96.56 86 ILE A C 1
ATOM 643 O O . ILE A 1 86 ? -14.953 9.578 12.234 1 96.56 86 ILE A O 1
ATOM 647 N N . SER A 1 87 ? -13.492 7.957 12.484 1 94.69 87 SER A N 1
ATOM 648 C CA . SER A 1 87 ? -13.289 8.289 13.891 1 94.69 87 SER A CA 1
ATOM 649 C C . SER A 1 87 ? -12.273 9.422 14.047 1 94.69 87 SER A C 1
ATOM 651 O O . SER A 1 87 ? -12.508 10.367 14.805 1 94.69 87 SER A O 1
ATOM 653 N N . VAL A 1 88 ? -11.109 9.328 13.461 1 95.94 88 VAL A N 1
ATOM 654 C CA . VAL A 1 88 ? -10.047 10.328 13.461 1 95.94 88 VAL A CA 1
ATOM 655 C C . VAL A 1 88 ? -9.625 10.633 12.023 1 95.94 88 VAL A C 1
ATOM 657 O O . VAL A 1 88 ? -9.367 9.719 11.234 1 95.94 88 VAL A O 1
ATOM 660 N N . ALA A 1 89 ? -9.594 11.883 11.641 1 97.38 89 ALA A N 1
ATOM 661 C CA . ALA A 1 89 ? -9.234 12.266 10.281 1 97.38 89 ALA A CA 1
ATOM 662 C C . ALA A 1 89 ? -7.766 11.945 9.992 1 97.38 89 ALA A C 1
ATOM 664 O O . ALA A 1 89 ? -7.441 11.32 8.984 1 97.38 89 ALA A O 1
ATOM 665 N N . GLY A 1 90 ? -6.934 12.398 10.922 1 97.44 90 GLY A N 1
ATOM 666 C CA . GLY A 1 90 ? -5.527 12.141 10.664 1 97.44 90 GLY A CA 1
ATOM 667 C C . GLY A 1 90 ? -4.664 12.219 11.906 1 97.44 90 GLY A C 1
ATOM 668 O O . GLY A 1 90 ? -4.914 13.047 12.789 1 97.44 90 GLY A O 1
ATOM 669 N N . VAL A 1 91 ? -3.68 11.438 11.984 1 97.19 91 VAL A N 1
ATOM 670 C CA . VAL A 1 91 ? -2.592 11.477 12.961 1 97.19 91 VAL A CA 1
ATOM 671 C C . VAL A 1 91 ? -1.251 11.539 12.234 1 97.19 91 VAL A C 1
ATOM 673 O O . VAL A 1 91 ? -0.809 10.555 11.641 1 97.19 91 VAL A O 1
ATOM 676 N N . LEU A 1 92 ? -0.636 12.672 12.242 1 97.81 92 LEU A N 1
ATOM 677 C CA . LEU A 1 92 ? 0.632 12.859 11.547 1 97.81 92 LEU A CA 1
ATOM 678 C C . LEU A 1 92 ? 1.752 13.172 12.531 1 97.81 92 LEU A C 1
ATOM 680 O O . LEU A 1 92 ? 1.814 14.273 13.078 1 97.81 92 LEU A O 1
ATOM 684 N N . SER A 1 93 ? 2.605 12.211 12.719 1 97.56 93 SER A N 1
ATOM 685 C CA . SER A 1 93 ? 3.734 12.359 13.633 1 97.56 93 SER A CA 1
ATOM 686 C C . SER A 1 93 ? 5.055 12.07 12.93 1 97.56 93 SER A C 1
ATOM 688 O O . SER A 1 93 ? 5.402 10.914 12.688 1 97.56 93 SER A O 1
ATOM 690 N N . GLY A 1 94 ? 5.762 13.055 12.602 1 97 94 GLY A N 1
ATOM 691 C CA . GLY A 1 94 ? 7.066 12.883 11.984 1 97 94 GLY A CA 1
ATOM 692 C C . GLY A 1 94 ? 8.164 12.586 12.984 1 97 94 GLY A C 1
ATOM 693 O O . GLY A 1 94 ? 7.906 12.039 14.062 1 97 94 GLY A O 1
ATOM 694 N N . ILE A 1 95 ? 9.375 12.836 12.594 1 94.94 95 ILE A N 1
ATOM 695 C CA . ILE A 1 95 ? 10.539 12.57 13.438 1 94.94 95 ILE A CA 1
ATOM 696 C C . ILE A 1 95 ? 11.055 13.883 14.031 1 94.94 95 ILE A C 1
ATOM 698 O O . ILE A 1 95 ? 11.258 14.859 13.305 1 94.94 95 ILE A O 1
ATOM 702 N N . ASP A 1 96 ? 11.289 13.852 15.344 1 93.75 96 ASP A N 1
ATOM 703 C CA . ASP A 1 96 ? 11.836 15.039 16 1 93.75 96 ASP A CA 1
ATOM 704 C C . ASP A 1 96 ? 13.203 15.398 15.438 1 93.75 96 ASP A C 1
ATOM 706 O O . ASP A 1 96 ? 14.078 14.539 15.32 1 93.75 96 ASP A O 1
ATOM 710 N N . GLY A 1 97 ? 13.367 16.688 15.039 1 93 97 GLY A N 1
ATOM 711 C CA . GLY A 1 97 ? 14.625 17.156 14.469 1 93 97 GLY A CA 1
ATOM 712 C C . GLY A 1 97 ? 14.758 16.844 12.992 1 93 97 GLY A C 1
ATOM 713 O O . GLY A 1 97 ? 15.711 17.281 12.344 1 93 97 GLY A O 1
ATOM 714 N N . ASP A 1 98 ? 13.883 16.062 12.469 1 94.31 98 ASP A N 1
ATOM 715 C CA . ASP A 1 98 ? 13.867 15.688 11.055 1 94.31 98 ASP A CA 1
ATOM 716 C C . ASP A 1 98 ? 12.438 15.508 10.547 1 94.31 98 ASP A C 1
ATOM 718 O O . ASP A 1 98 ? 12.031 14.391 10.219 1 94.31 98 ASP A O 1
ATOM 722 N N . PRO A 1 99 ? 11.75 16.562 10.422 1 96.25 99 PRO A N 1
ATOM 723 C CA . PRO A 1 99 ? 10.32 16.5 10.125 1 96.25 99 PRO A CA 1
ATOM 724 C C . PRO A 1 99 ? 10.031 15.945 8.727 1 96.25 99 PRO A C 1
ATOM 726 O O . PRO A 1 99 ? 10.883 16.031 7.84 1 96.25 99 PRO A O 1
ATOM 729 N N . PHE A 1 100 ? 8.812 15.273 8.594 1 96.19 100 PHE A N 1
ATOM 730 C CA . PHE A 1 100 ? 8.305 14.992 7.262 1 96.19 100 PHE A CA 1
ATOM 731 C C . PHE A 1 100 ? 7.906 16.281 6.547 1 96.19 100 PHE A C 1
ATOM 733 O O . PHE A 1 100 ? 7.348 17.188 7.164 1 96.19 100 PHE A O 1
ATOM 740 N N . THR A 1 101 ? 8.227 16.312 5.285 1 93.5 101 THR A N 1
ATOM 741 C CA . THR A 1 101 ? 8.016 17.578 4.598 1 93.5 101 THR A CA 1
ATOM 742 C C . THR A 1 101 ? 7.152 17.375 3.355 1 93.5 101 THR A C 1
ATOM 744 O O . THR A 1 101 ? 7.012 16.266 2.859 1 93.5 101 THR A O 1
ATOM 747 N N . ALA A 1 102 ? 6.574 18.391 2.918 1 93 102 ALA A N 1
ATOM 748 C CA . ALA A 1 102 ? 5.816 18.484 1.672 1 93 102 ALA A CA 1
ATOM 749 C C . ALA A 1 102 ? 4.652 17.5 1.659 1 93 102 ALA A C 1
ATOM 751 O O . ALA A 1 102 ? 4.48 16.75 0.699 1 93 102 ALA A O 1
ATOM 752 N N . ILE A 1 103 ? 3.922 17.547 2.734 1 95.69 103 ILE A N 1
ATOM 753 C CA . ILE A 1 103 ? 2.67 16.797 2.814 1 95.69 103 ILE A CA 1
ATOM 754 C C . ILE A 1 103 ? 1.52 17.656 2.305 1 95.69 103 ILE A C 1
ATOM 756 O O . ILE A 1 103 ? 1.197 18.688 2.904 1 95.69 103 ILE A O 1
ATOM 760 N N . CYS A 1 104 ? 0.913 17.219 1.259 1 94.69 104 CYS A N 1
ATOM 761 C CA . CYS A 1 104 ? -0.111 18.016 0.603 1 94.69 104 CYS A CA 1
ATOM 762 C C . CYS A 1 104 ? -1.472 17.328 0.672 1 94.69 104 CYS A C 1
ATOM 764 O O . CYS A 1 104 ? -1.631 16.203 0.192 1 94.69 104 CYS A O 1
ATOM 766 N N . LEU A 1 105 ? -2.4 18 1.23 1 95.88 105 LEU A N 1
ATOM 767 C CA . LEU A 1 105 ? -3.781 17.547 1.307 1 95.88 105 LEU A CA 1
ATOM 768 C C . LEU A 1 105 ? -4.711 18.469 0.529 1 95.88 105 LEU A C 1
ATOM 770 O O . LEU A 1 105 ? -4.699 19.688 0.74 1 95.88 105 LEU A O 1
ATOM 774 N N . SER A 1 106 ? -5.422 17.859 -0.373 1 94.38 106 SER A N 1
ATOM 775 C CA . SER A 1 106 ? -6.301 18.703 -1.177 1 94.38 106 SER A CA 1
ATOM 776 C C . SER A 1 106 ? -7.656 18.047 -1.389 1 94.38 106 SER A C 1
ATOM 778 O O . SER A 1 106 ? -7.73 16.875 -1.778 1 94.38 106 SER A O 1
ATOM 780 N N . ASN A 1 107 ? -8.742 18.719 -1.124 1 96.44 107 ASN A N 1
ATOM 781 C CA . ASN A 1 107 ? -10.102 18.266 -1.387 1 96.44 107 ASN A CA 1
ATOM 782 C C . ASN A 1 107 ? -10.414 16.969 -0.653 1 96.44 107 ASN A C 1
ATOM 784 O O . ASN A 1 107 ? -10.828 15.984 -1.272 1 96.44 107 ASN A O 1
ATOM 788 N N . LEU A 1 108 ? -10.25 17.062 0.607 1 97.94 108 LEU A N 1
ATOM 789 C CA . LEU A 1 108 ? -10.633 15.961 1.495 1 97.94 108 LEU A CA 1
ATOM 790 C C . LEU A 1 108 ? -11.875 16.328 2.299 1 97.94 108 LEU A C 1
ATOM 792 O O . LEU A 1 108 ? -11.969 17.422 2.842 1 97.94 108 LEU A O 1
ATOM 796 N N . SER A 1 109 ? -12.82 15.469 2.387 1 98.56 109 SER A N 1
ATOM 797 C CA . SER A 1 109 ? -14.023 15.648 3.193 1 98.56 109 SER A CA 1
ATOM 798 C C . SER A 1 109 ? -14.32 14.406 4.027 1 98.56 109 SER A C 1
ATOM 800 O O . SER A 1 109 ? -14.711 13.375 3.492 1 98.56 109 SER A O 1
ATOM 802 N N . PHE A 1 110 ? -14.148 14.484 5.34 1 97.81 110 PHE A N 1
ATOM 803 C CA . PHE A 1 110 ? -14.367 13.359 6.238 1 97.81 110 PHE A CA 1
ATOM 804 C C . PHE A 1 110 ? -15.484 13.672 7.23 1 97.81 110 PHE A C 1
ATOM 806 O O . PHE A 1 110 ? -15.43 14.688 7.926 1 97.81 110 PHE A O 1
ATOM 813 N N . SER A 1 111 ? -16.547 12.844 7.254 1 96.5 111 SER A N 1
ATOM 814 C CA . SER A 1 111 ? -17.562 12.906 8.289 1 96.5 111 SER A CA 1
ATOM 815 C C . SER A 1 111 ? -17.125 12.172 9.547 1 96.5 111 SER A C 1
ATOM 817 O O . SER A 1 111 ? -16.984 10.945 9.531 1 96.5 111 SER A O 1
ATOM 819 N N . ILE A 1 112 ? -16.906 12.852 10.656 1 95.12 112 ILE A N 1
ATOM 820 C CA . ILE A 1 112 ? -16.344 12.297 11.891 1 95.12 112 ILE A CA 1
ATOM 821 C C . ILE A 1 112 ? -17.484 11.805 12.781 1 95.12 112 ILE A C 1
ATOM 823 O O . ILE A 1 112 ? -18.469 12.516 13 1 95.12 112 ILE A O 1
ATOM 827 N N . THR A 1 113 ? -17.531 10.523 13.07 1 87.19 113 THR A N 1
ATOM 828 C CA . THR A 1 113 ? -18.594 9.977 13.922 1 87.19 113 THR A CA 1
ATOM 829 C C . THR A 1 113 ? -18.484 10.531 15.344 1 87.19 113 THR A C 1
ATOM 831 O O . THR A 1 113 ? -19.469 10.992 15.906 1 87.19 113 THR A O 1
ATOM 834 N N . ASP A 1 114 ? -17.578 9.82 16.156 1 65.56 114 ASP A N 1
ATOM 835 C CA . ASP A 1 114 ? -17.625 10.109 17.594 1 65.56 114 ASP A CA 1
ATOM 836 C C . ASP A 1 114 ? -16.812 11.359 17.922 1 65.56 114 ASP A C 1
ATOM 838 O O . ASP A 1 114 ? -15.648 11.469 17.516 1 65.56 114 ASP A O 1
ATOM 842 N N . SER A 1 115 ? -17.562 12.375 18.016 1 56.91 115 SER A N 1
ATOM 843 C CA . SER A 1 115 ? -17 13.586 18.594 1 56.91 115 SER A CA 1
ATOM 844 C C . SER A 1 115 ? -16.078 13.273 19.781 1 56.91 115 SER A C 1
ATOM 846 O O . SER A 1 115 ? -15.578 14.18 20.438 1 56.91 115 SER A O 1
ATOM 848 N N . ALA A 1 116 ? -16.078 11.984 20.062 1 51.53 116 ALA A N 1
ATOM 849 C CA . ALA A 1 116 ? -15.344 11.773 21.297 1 51.53 116 ALA A CA 1
ATOM 850 C C . ALA A 1 116 ? -13.875 12.172 21.156 1 51.53 116 ALA A C 1
ATOM 852 O O . ALA A 1 116 ? -13.188 12.391 22.141 1 51.53 116 ALA A O 1
ATOM 853 N N . TYR A 1 117 ? -13.398 11.906 19.859 1 58.09 117 TYR A N 1
ATOM 854 C CA . TYR A 1 117 ? -12.016 12.375 19.812 1 58.09 117 TYR A CA 1
ATOM 855 C C . TYR A 1 117 ? -11.961 13.891 19.703 1 58.09 117 TYR A C 1
ATOM 857 O O . TYR A 1 117 ? -12.75 14.5 18.984 1 58.09 117 TYR A O 1
ATOM 865 N N . SER A 1 118 ? -11.594 14.461 20.688 1 64.62 118 SER A N 1
ATOM 866 C CA . SER A 1 118 ? -11.539 15.906 20.859 1 64.62 118 SER A CA 1
ATOM 867 C C . SER A 1 118 ? -10.961 16.594 19.625 1 64.62 118 SER A C 1
ATOM 869 O O . SER A 1 118 ? -11.453 17.641 19.203 1 64.62 118 SER A O 1
ATOM 871 N N . THR A 1 119 ? -9.914 15.883 18.984 1 86.44 119 THR A N 1
ATOM 872 C CA . THR A 1 119 ? -9.352 16.625 17.844 1 86.44 119 THR A CA 1
ATOM 873 C C . THR A 1 119 ? -9.25 15.727 16.625 1 86.44 119 THR A C 1
ATOM 875 O O . THR A 1 119 ? -8.602 14.672 16.656 1 86.44 119 THR A O 1
ATOM 878 N N . PRO A 1 120 ? -9.945 16.094 15.602 1 93.94 120 PRO A N 1
ATOM 879 C CA . PRO A 1 120 ? -9.961 15.25 14.406 1 93.94 120 PRO A CA 1
ATOM 880 C C . PRO A 1 120 ? -8.57 15.055 13.805 1 93.94 120 PRO A C 1
ATOM 882 O O . PRO A 1 120 ? -8.336 14.078 13.086 1 93.94 120 PRO A O 1
ATOM 885 N N . TRP A 1 121 ? -7.684 16.016 14.031 1 96.12 121 TRP A N 1
ATOM 886 C CA . TRP A 1 121 ? -6.316 15.953 13.523 1 96.12 121 TRP A CA 1
ATOM 887 C C . TRP A 1 121 ? -5.309 16.141 14.656 1 96.12 121 TRP A C 1
ATOM 889 O O . TRP A 1 121 ? -5.527 16.938 15.562 1 96.12 121 TRP A O 1
ATOM 899 N N . SER A 1 122 ? -4.254 15.484 14.562 1 96.38 122 SER A N 1
ATOM 900 C CA . SER A 1 122 ? -3.08 15.68 15.406 1 96.38 122 SER A CA 1
ATOM 901 C C . SER A 1 122 ? -1.795 15.656 14.586 1 96.38 122 SER A C 1
ATOM 903 O O . SER A 1 122 ? -1.589 14.75 13.781 1 96.38 122 SER A O 1
ATOM 905 N N . CYS A 1 123 ? -0.98 16.688 14.797 1 96.62 123 CYS A N 1
ATOM 906 C CA . 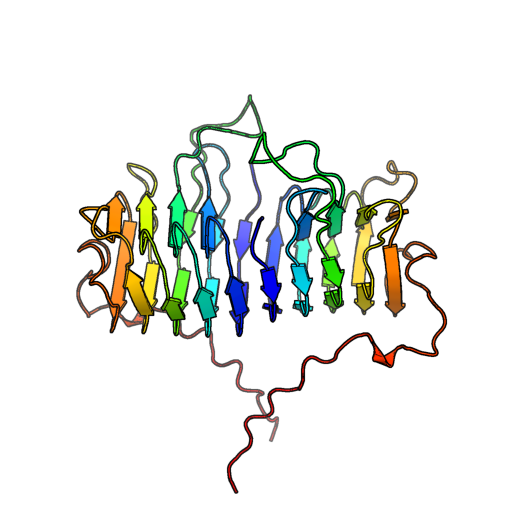CYS A 1 123 ? 0.24 16.766 14 1 96.62 123 CYS A CA 1
ATOM 907 C C . CYS A 1 123 ? 1.438 17.125 14.875 1 96.62 123 CYS A C 1
ATOM 909 O O . CYS A 1 123 ? 1.323 17.938 15.797 1 96.62 123 CYS A O 1
ATOM 911 N N . SER A 1 124 ? 2.523 16.562 14.594 1 97.44 124 SER A N 1
ATOM 912 C CA . SER A 1 124 ? 3.822 16.906 15.172 1 97.44 124 SER A CA 1
ATOM 913 C C . SER A 1 124 ? 4.953 16.594 14.195 1 97.44 124 SER A C 1
ATOM 915 O O . SER A 1 124 ? 4.914 15.586 13.484 1 97.44 124 SER A O 1
ATOM 917 N N . ASN A 1 125 ? 5.941 17.484 14.078 1 97.12 125 ASN A N 1
ATOM 918 C CA . ASN A 1 125 ? 7.137 17.281 13.266 1 97.12 125 ASN A CA 1
ATOM 919 C C . ASN A 1 125 ? 6.789 16.969 11.812 1 97.12 125 ASN A C 1
ATOM 921 O O . ASN A 1 125 ? 7.312 16.031 11.227 1 97.12 125 ASN A O 1
ATOM 925 N N . VAL A 1 126 ? 5.797 17.719 11.297 1 96.81 126 VAL A N 1
ATOM 926 C CA . VAL A 1 126 ? 5.422 17.656 9.891 1 96.81 126 VAL A CA 1
ATOM 927 C C . VAL A 1 126 ? 5.199 19.062 9.344 1 96.81 126 VAL A C 1
ATOM 929 O O . VAL A 1 126 ? 4.988 20 10.109 1 96.81 126 VAL A O 1
ATOM 932 N N . SER A 1 127 ? 5.332 19.219 8.055 1 93.69 127 SER A N 1
ATOM 933 C CA . SER A 1 127 ? 4.98 20.469 7.371 1 93.69 127 SER A CA 1
ATOM 934 C C . SER A 1 127 ? 4.387 20.188 5.996 1 93.69 127 SER A C 1
ATOM 936 O O . SER A 1 127 ? 4.695 19.156 5.379 1 93.69 127 SER A O 1
ATOM 938 N N . GLY A 1 128 ? 3.525 21.047 5.652 1 93.44 128 GLY A N 1
ATOM 939 C CA . GLY A 1 128 ? 2.904 20.875 4.348 1 93.44 128 GLY A CA 1
ATOM 940 C C . GLY A 1 128 ? 1.854 21.922 4.051 1 93.44 128 GLY A C 1
ATOM 941 O O . GLY A 1 128 ? 1.915 23.047 4.574 1 93.44 128 GLY A O 1
ATOM 942 N N . TYR A 1 129 ? 0.967 21.531 3.146 1 91.56 129 TYR A N 1
ATOM 943 C CA . TYR A 1 129 ? -0.073 22.438 2.66 1 91.56 129 TYR A CA 1
ATOM 944 C C . TYR A 1 129 ? -1.414 21.719 2.564 1 91.56 129 TYR A C 1
ATOM 946 O O . TYR A 1 129 ? -1.465 20.516 2.275 1 91.56 129 TYR A O 1
ATOM 954 N N . SER A 1 130 ? -2.426 22.438 2.854 1 93.12 130 SER A N 1
ATOM 955 C CA . SER A 1 130 ? -3.758 21.875 2.688 1 93.12 130 SER A CA 1
ATOM 956 C C . SER A 1 130 ? -4.719 22.875 2.066 1 93.12 130 SER A C 1
ATOM 958 O O . SER A 1 130 ? -4.598 24.078 2.295 1 93.12 130 SER A O 1
ATOM 960 N N . GLU A 1 131 ? -5.547 22.391 1.227 1 91.94 131 GLU A N 1
ATOM 961 C CA . GLU A 1 131 ? -6.609 23.188 0.618 1 91.94 131 GLU A CA 1
ATOM 962 C C . GLU A 1 131 ? -7.914 22.406 0.546 1 91.94 131 GLU A C 1
ATOM 964 O O . GLU A 1 131 ? -7.938 21.266 0.067 1 91.94 131 GLU A O 1
ATOM 969 N N . SER A 1 132 ? -9.031 22.984 1.015 1 94.62 132 SER A N 1
ATOM 970 C CA . SER A 1 132 ? -10.352 22.375 0.94 1 94.62 132 SER A CA 1
ATOM 971 C C . SER A 1 132 ? -10.383 21.031 1.677 1 94.62 132 SER A C 1
ATOM 973 O O . SER A 1 132 ? -10.812 20.016 1.119 1 94.62 132 SER A O 1
ATOM 975 N N . VAL A 1 133 ? -9.922 21.094 2.855 1 96 133 VAL A N 1
ATOM 976 C CA . VAL A 1 133 ? -9.891 19.891 3.684 1 96 133 VAL A CA 1
ATOM 977 C C . VAL A 1 133 ? -10.836 20.062 4.871 1 96 133 VAL A C 1
ATOM 979 O O . VAL A 1 133 ? -10.773 21.062 5.59 1 96 133 VAL A O 1
ATOM 982 N N . PHE A 1 134 ? -11.75 19.156 5.02 1 96.44 134 PHE A N 1
ATOM 983 C CA . PHE A 1 134 ? -12.695 19.156 6.129 1 96.44 134 PHE A CA 1
ATOM 984 C C . PHE A 1 134 ? -12.695 17.812 6.848 1 96.44 134 PHE A C 1
ATOM 986 O O . PHE A 1 134 ? -12.82 16.766 6.215 1 96.44 134 PHE A O 1
ATOM 993 N N . PRO A 1 135 ? -12.727 17.828 8.266 1 96.5 135 PRO A N 1
ATOM 994 C CA . PRO A 1 135 ? -12.5 19 9.125 1 96.5 135 PRO A CA 1
ATOM 995 C C . PRO A 1 135 ? -11.133 19.641 8.891 1 96.5 135 PRO A C 1
ATOM 997 O O . PRO A 1 135 ? -10.258 19.031 8.273 1 96.5 135 PRO A O 1
ATOM 1000 N N . GLU A 1 136 ? -10.938 20.859 9.352 1 94.44 136 GLU A N 1
ATOM 1001 C CA . GLU A 1 136 ? -9.719 21.625 9.117 1 94.44 136 GLU A CA 1
ATOM 1002 C C . GLU A 1 136 ? -8.508 20.938 9.75 1 94.44 136 GLU A C 1
ATOM 1004 O O . GLU A 1 136 ? -8.562 20.516 10.906 1 94.44 136 GLU A O 1
ATOM 1009 N N . PRO A 1 137 ? -7.449 20.766 8.945 1 95.19 137 PRO A N 1
ATOM 1010 C CA . PRO A 1 137 ? -6.262 20.078 9.477 1 95.19 137 PRO A CA 1
ATOM 1011 C C . PRO A 1 137 ? -5.449 20.953 10.422 1 95.19 137 PRO A C 1
ATOM 1013 O O . PRO A 1 137 ? -5.848 22.094 10.711 1 95.19 137 PRO A O 1
ATOM 1016 N N . CYS A 1 138 ? -4.383 20.344 10.953 1 94.88 138 CYS A N 1
ATOM 1017 C CA . CYS A 1 138 ? -3.477 21.047 11.859 1 94.88 138 CYS A CA 1
ATOM 1018 C C . CYS A 1 138 ? -2.812 22.234 11.164 1 94.88 138 CYS A C 1
ATOM 1020 O O . CYS A 1 138 ? -2.705 22.25 9.938 1 94.88 138 CYS A O 1
ATOM 1022 N N . SER A 1 139 ? -2.322 23.219 11.914 1 93.06 139 SER A N 1
ATOM 1023 C CA . SER A 1 139 ? -1.681 24.406 11.375 1 93.06 139 SER A CA 1
ATOM 1024 C C . SER A 1 139 ? -0.391 24.062 10.641 1 93.06 139 SER A C 1
ATOM 1026 O O . SER A 1 139 ? 0.03 24.781 9.734 1 93.06 139 SER A O 1
ATOM 1028 N N . GLU A 1 140 ? 0.277 22.953 11.023 1 93.31 140 GLU A N 1
ATOM 1029 C CA . GLU A 1 140 ? 1.512 22.5 10.398 1 93.31 140 GLU A CA 1
ATOM 1030 C C . GLU A 1 140 ? 1.316 22.281 8.898 1 93.31 140 GLU A C 1
ATOM 1032 O O . GLU A 1 140 ? 2.287 22.25 8.141 1 93.31 140 GLU A O 1
ATOM 1037 N N . LEU A 1 141 ? 0.021 22.156 8.539 1 92.75 141 LEU A N 1
ATOM 1038 C CA . LEU A 1 141 ? -0.247 21.812 7.145 1 92.75 141 LEU A CA 1
ATOM 1039 C C . LEU A 1 141 ? -0.753 23.031 6.383 1 92.75 141 LEU A C 1
ATOM 1041 O O . LEU A 1 141 ? -1.342 22.891 5.305 1 92.75 141 LEU A O 1
ATOM 1045 N N . TYR A 1 142 ? -0.726 24.234 7.02 1 80.56 142 TYR A N 1
ATOM 1046 C CA . TYR A 1 142 ? -1.108 25.484 6.371 1 80.56 142 TYR A CA 1
ATOM 1047 C C . TYR A 1 142 ? 0.118 26.234 5.863 1 80.56 142 TYR A C 1
ATOM 1049 O O . TYR A 1 142 ? 0.032 27.422 5.508 1 80.56 142 TYR A O 1
ATOM 1057 N N . THR A 1 143 ? 1.223 25.719 5.996 1 62.88 143 THR A N 1
ATOM 1058 C CA . THR A 1 143 ? 2.361 26.562 5.621 1 62.88 143 THR A CA 1
ATOM 1059 C C . THR A 1 143 ? 2.037 27.406 4.395 1 62.88 143 THR A C 1
ATOM 1061 O O . THR A 1 143 ? 1.279 26.969 3.521 1 62.88 143 THR A O 1
ATOM 1064 N N . SER A 1 144 ? 2.047 28.859 4.504 1 51.31 144 SER A N 1
ATOM 1065 C CA . SER A 1 144 ? 1.747 29.969 3.617 1 51.31 144 SER A CA 1
ATOM 1066 C C . SER A 1 144 ? 1.941 29.594 2.154 1 51.31 144 SER A C 1
ATOM 1068 O O . SER A 1 144 ? 2.717 28.688 1.843 1 51.31 144 SER A O 1
ATOM 1070 N N . SER A 1 145 ? 0.939 30.062 1.318 1 47.41 145 SER A N 1
ATOM 1071 C CA . SER A 1 145 ? 0.625 30 -0.105 1 47.41 145 SER A CA 1
ATOM 1072 C C . SER A 1 145 ? 1.892 29.922 -0.949 1 47.41 145 SER A C 1
ATOM 1074 O O . SER A 1 145 ? 1.824 29.703 -2.16 1 47.41 145 SER A O 1
ATOM 1076 N N . SER A 1 146 ? 2.859 30.625 -0.491 1 44.66 146 SER A N 1
ATOM 1077 C CA . SER A 1 146 ? 3.816 30.859 -1.57 1 44.66 146 SER A CA 1
ATOM 1078 C C . SER A 1 146 ? 4.23 29.547 -2.23 1 44.66 146 SER A C 1
ATOM 1080 O O . SER A 1 146 ? 4.551 29.516 -3.42 1 44.66 146 SER A O 1
ATOM 1082 N N . ASN A 1 147 ? 4.309 28.438 -1.564 1 45.19 147 ASN A N 1
ATOM 1083 C CA . ASN A 1 147 ? 4.945 27.281 -2.205 1 45.19 147 ASN A CA 1
ATOM 1084 C C . ASN A 1 147 ? 3.926 26.219 -2.578 1 45.19 147 ASN A C 1
ATOM 1086 O O . ASN A 1 147 ? 4.121 25.031 -2.285 1 45.19 147 ASN A O 1
ATOM 1090 N N . SER A 1 148 ? 2.635 26.531 -2.705 1 48.44 148 SER A N 1
ATOM 1091 C CA . SER A 1 148 ? 1.626 25.688 -3.342 1 48.44 148 SER A CA 1
ATOM 1092 C C . SER A 1 148 ? 2.23 24.844 -4.465 1 48.44 148 SER A C 1
ATOM 1094 O O . SER A 1 148 ? 1.643 23.859 -4.891 1 48.44 148 SER A O 1
ATOM 1096 N N . SER A 1 149 ? 3.199 25.484 -4.984 1 49.19 149 SER A N 1
ATOM 1097 C CA . SER A 1 149 ? 3.855 24.797 -6.098 1 49.19 149 SER A CA 1
ATOM 1098 C C . SER A 1 149 ? 4.312 23.391 -5.695 1 49.19 149 SER A C 1
ATOM 1100 O O . SER A 1 149 ? 4.691 22.594 -6.551 1 49.19 149 SER A O 1
ATOM 1102 N N . ILE A 1 150 ? 4.375 23.281 -4.41 1 52.56 150 ILE A N 1
ATOM 1103 C CA . ILE A 1 150 ? 4.957 22 -3.994 1 52.56 150 ILE A CA 1
ATOM 1104 C C . ILE A 1 150 ? 3.967 20.875 -4.258 1 52.56 150 ILE A C 1
ATOM 1106 O O . ILE A 1 150 ? 4.367 19.75 -4.547 1 52.56 150 ILE A O 1
ATOM 1110 N N . CYS A 1 151 ? 2.693 21.172 -3.973 1 59.47 151 CYS A N 1
ATOM 1111 C CA . CYS A 1 151 ? 1.768 20.047 -4.121 1 59.47 151 CYS A CA 1
ATOM 1112 C C . CYS A 1 151 ? 1.701 19.594 -5.574 1 59.47 151 CYS A C 1
ATOM 1114 O O . CYS A 1 151 ? 1.512 20.391 -6.48 1 59.47 151 CYS A O 1
ATOM 1116 N N . PHE A 1 152 ? 2.678 18.734 -5.875 1 53.47 152 PHE A N 1
ATOM 1117 C CA . PHE A 1 152 ? 3.143 18.109 -7.109 1 53.47 152 PHE A CA 1
ATOM 1118 C C . PHE A 1 152 ? 1.967 17.594 -7.93 1 53.47 152 PHE A C 1
ATOM 1120 O O . PHE A 1 152 ? 1.089 16.906 -7.398 1 53.47 152 PHE A O 1
ATOM 1127 N N . SER A 1 153 ? 1.419 18.406 -8.789 1 47.97 153 SER A N 1
ATOM 1128 C CA . SER A 1 153 ? 0.77 17.719 -9.898 1 47.97 153 SER A CA 1
ATOM 1129 C C . SER A 1 153 ? 1.706 16.703 -10.531 1 47.97 153 SER A C 1
ATOM 1131 O O . SER A 1 153 ? 2.895 16.969 -10.719 1 47.97 153 SER A O 1
ATOM 1133 N N . LEU A 1 154 ? 1.882 15.469 -10.07 1 44.03 154 LEU A N 1
ATOM 1134 C CA . LEU A 1 154 ? 2.621 14.602 -10.977 1 44.03 154 LEU A CA 1
ATOM 1135 C C . LEU A 1 154 ? 2.475 15.07 -12.422 1 44.03 154 LEU A C 1
ATOM 1137 O O . LEU A 1 154 ? 1.455 15.664 -12.781 1 44.03 154 LEU A O 1
ATOM 1141 N N . PRO A 1 155 ? 3.609 15.273 -13.234 1 36.97 155 PRO A N 1
ATOM 1142 C CA . PRO A 1 155 ? 3.371 15.594 -14.648 1 36.97 155 PRO A CA 1
ATOM 1143 C C . PRO A 1 155 ? 2.156 14.867 -15.219 1 36.97 155 PRO A C 1
ATOM 1145 O O . PRO A 1 155 ? 1.861 13.734 -14.82 1 36.97 155 PRO A O 1
ATOM 1148 N N . SER A 1 156 ? 1.092 15.57 -15.43 1 34.75 156 SER A N 1
ATOM 1149 C CA . SER A 1 156 ? 0.07 14.961 -16.281 1 34.75 156 SER A CA 1
ATOM 1150 C C . SER A 1 156 ? 0.691 14.031 -17.312 1 34.75 156 SER A C 1
ATOM 1152 O O . SER A 1 156 ? 1.533 14.445 -18.109 1 34.75 156 SER A O 1
ATOM 1154 N N . TYR A 1 157 ? 1.159 12.883 -17.031 1 30.3 157 TYR A N 1
ATOM 1155 C CA . TYR A 1 157 ? 1.472 12.016 -18.172 1 30.3 157 TYR A CA 1
ATOM 1156 C C . TYR A 1 157 ? 0.503 12.266 -19.328 1 30.3 157 TYR A C 1
ATOM 1158 O O . TYR A 1 157 ? -0.675 11.906 -19.234 1 30.3 157 TYR A O 1
ATOM 1166 N N . SER A 1 158 ? 0.425 13.445 -19.812 1 28.59 158 SER A N 1
ATOM 1167 C CA . SER A 1 158 ? -0.155 13.594 -21.141 1 28.59 158 SER A CA 1
ATOM 1168 C C . SER A 1 158 ? 0.441 12.586 -22.125 1 28.59 158 SER A C 1
ATOM 1170 O O . SER A 1 158 ? 1.663 12.492 -22.25 1 28.59 158 SER A O 1
ATOM 1172 N N . ALA A 1 159 ? -0.216 11.477 -22.469 1 28.91 159 ALA A N 1
ATOM 1173 C CA . ALA A 1 159 ? 0.063 10.82 -23.75 1 28.91 159 ALA A CA 1
ATOM 1174 C C . ALA A 1 159 ? 0.548 11.828 -24.781 1 28.91 159 ALA A C 1
ATOM 1176 O O . ALA A 1 159 ? -0.183 12.75 -25.141 1 28.91 159 ALA A O 1
ATOM 1177 N N . LEU A 1 160 ? 1.759 12.219 -24.859 1 21.92 160 LEU A N 1
ATOM 1178 C CA . LEU A 1 160 ? 2.268 12.852 -26.078 1 21.92 160 LEU A CA 1
ATOM 1179 C C . LEU A 1 160 ? 1.777 12.109 -27.312 1 21.92 160 LEU A C 1
ATOM 1181 O O . LEU A 1 160 ? 2.102 10.938 -27.516 1 21.92 160 LEU A O 1
ATOM 1185 N N . ALA A 1 161 ? 0.633 12.367 -27.797 1 24.89 161 ALA A N 1
ATOM 1186 C CA . ALA A 1 161 ? 0.299 12.109 -29.203 1 24.89 161 ALA A CA 1
ATOM 1187 C C . ALA A 1 161 ? 1.4 12.617 -30.125 1 24.89 161 ALA A C 1
ATOM 1189 O O . ALA A 1 161 ? 1.751 13.797 -30.094 1 24.89 161 ALA A O 1
ATOM 1190 N N . VAL A 1 162 ? 2.385 11.797 -30.328 1 21.42 162 VAL A N 1
ATOM 1191 C CA . VAL A 1 162 ? 3.199 12.086 -31.5 1 21.42 162 VAL A CA 1
ATOM 1192 C C . VAL A 1 162 ? 2.307 12.562 -32.656 1 21.42 162 VAL A C 1
ATOM 1194 O O . VAL A 1 162 ? 1.424 11.836 -33.094 1 21.42 162 VAL A O 1
ATOM 1197 N N . ALA A 1 163 ? 2.258 13.836 -32.812 1 20.44 163 ALA A N 1
ATOM 1198 C CA . ALA A 1 163 ? 1.789 14.391 -34.094 1 20.44 163 ALA A CA 1
ATOM 1199 C C . ALA A 1 163 ? 2.738 14.023 -35.219 1 20.44 163 ALA A C 1
ATOM 1201 O O . ALA A 1 163 ? 3.955 13.977 -35.031 1 20.44 163 ALA A O 1
ATOM 1202 N N . MET B 1 1 ? -14.742 -8.188 12.195 1 60.69 1 MET B N 1
ATOM 1203 C CA . MET B 1 1 ? -14.594 -8.414 10.758 1 60.69 1 MET B CA 1
ATOM 1204 C C . MET B 1 1 ? -13.875 -7.246 10.094 1 60.69 1 MET B C 1
ATOM 1206 O O . MET B 1 1 ? -14.016 -6.102 10.531 1 60.69 1 MET B O 1
ATOM 1210 N N . SER B 1 2 ? -12.773 -7.539 9.523 1 65.81 2 SER B N 1
ATOM 1211 C CA . SER B 1 2 ? -12.094 -6.477 8.789 1 65.81 2 SER B CA 1
ATOM 1212 C C . SER B 1 2 ? -12.844 -6.109 7.516 1 65.81 2 SER B C 1
ATOM 1214 O O . SER B 1 2 ? -13.57 -6.934 6.961 1 65.81 2 SER B O 1
ATOM 1216 N N . GLY B 1 3 ? -12.969 -4.816 7.094 1 82.44 3 GLY B N 1
ATOM 1217 C CA . GLY B 1 3 ? -13.562 -4.336 5.859 1 82.44 3 GLY B CA 1
ATOM 1218 C C . GLY B 1 3 ? -12.812 -4.789 4.621 1 82.44 3 GLY B C 1
ATOM 1219 O O . GLY B 1 3 ? -12.086 -5.785 4.66 1 82.44 3 GLY B O 1
ATOM 1220 N N . GLY B 1 4 ? -13.164 -4.371 3.48 1 89.62 4 GLY B N 1
ATOM 1221 C CA . GLY B 1 4 ? -12.625 -4.746 2.184 1 89.62 4 GLY B CA 1
ATOM 1222 C C . GLY B 1 4 ? -11.992 -3.584 1.442 1 89.62 4 GLY B C 1
ATOM 1223 O O . GLY B 1 4 ? -12.297 -2.422 1.72 1 89.62 4 GLY B O 1
ATOM 1224 N N . ILE B 1 5 ? -11 -3.844 0.731 1 91.88 5 ILE B N 1
ATOM 1225 C CA . ILE B 1 5 ? -10.352 -2.879 -0.153 1 91.88 5 ILE B CA 1
ATOM 1226 C C . ILE B 1 5 ? -10.555 -3.299 -1.607 1 91.88 5 ILE B C 1
ATOM 1228 O O . ILE B 1 5 ? -10.422 -4.48 -1.942 1 91.88 5 ILE B O 1
ATOM 1232 N N . SER B 1 6 ? -10.953 -2.354 -2.48 1 90.81 6 SER B N 1
ATOM 1233 C CA . SER B 1 6 ? -11.141 -2.676 -3.891 1 90.81 6 SER B CA 1
ATOM 1234 C C . SER B 1 6 ? -10.805 -1.482 -4.781 1 90.81 6 SER B C 1
ATOM 1236 O O . SER B 1 6 ? -10.719 -0.35 -4.301 1 90.81 6 SER B O 1
ATOM 1238 N N . GLY B 1 7 ? -10.492 -1.805 -6.023 1 87.69 7 GLY B N 1
ATOM 1239 C CA . GLY B 1 7 ? -10.312 -0.763 -7.02 1 87.69 7 GLY B CA 1
ATOM 1240 C C . GLY B 1 7 ? -8.969 -0.063 -6.91 1 87.69 7 GLY B C 1
ATOM 1241 O O . GLY B 1 7 ? -8.891 1.161 -7.035 1 87.69 7 GLY B O 1
ATOM 1242 N N . ILE B 1 8 ? -8.023 -0.805 -6.645 1 89.06 8 ILE B N 1
ATOM 1243 C CA . ILE B 1 8 ? -6.688 -0.235 -6.496 1 89.06 8 ILE B CA 1
ATOM 1244 C C . ILE B 1 8 ? -5.996 -0.183 -7.859 1 89.06 8 ILE B C 1
ATOM 1246 O O . ILE B 1 8 ? -5.934 -1.189 -8.57 1 89.06 8 ILE B O 1
ATOM 1250 N N . HIS B 1 9 ? -5.598 1.007 -8.211 1 89.81 9 HIS B N 1
ATOM 1251 C CA . HIS B 1 9 ? -4.695 1.205 -9.344 1 89.81 9 HIS B CA 1
ATOM 1252 C C . HIS B 1 9 ? -3.412 1.901 -8.906 1 89.81 9 HIS B C 1
ATOM 1254 O O . HIS B 1 9 ? -3.455 3.004 -8.359 1 89.81 9 HIS B O 1
ATOM 1260 N N . ALA B 1 10 ? -2.363 1.25 -9.094 1 91.38 10 ALA B N 1
ATOM 1261 C CA . ALA B 1 10 ? -1.059 1.83 -8.781 1 91.38 10 ALA B CA 1
ATOM 1262 C C . ALA B 1 10 ? -0.082 1.634 -9.938 1 91.38 10 ALA B C 1
ATOM 1264 O O . ALA B 1 10 ? -0.09 0.59 -10.594 1 91.38 10 ALA B O 1
ATOM 1265 N N . ASP B 1 11 ? 0.674 2.719 -10.234 1 88.94 11 ASP B N 1
ATOM 1266 C CA . ASP B 1 11 ? 1.609 2.582 -11.344 1 88.94 11 ASP B CA 1
ATOM 1267 C C . ASP B 1 11 ? 2.85 3.447 -11.125 1 88.94 11 ASP B C 1
ATOM 1269 O O . ASP B 1 11 ? 2.895 4.254 -10.195 1 88.94 11 ASP B O 1
ATOM 1273 N N . HIS B 1 12 ? 3.875 3.094 -11.898 1 89.19 12 HIS B N 1
ATOM 1274 C CA . HIS B 1 12 ? 5.121 3.848 -11.961 1 89.19 12 HIS B CA 1
ATOM 1275 C C . HIS B 1 12 ? 5.801 3.906 -10.602 1 89.19 12 HIS B C 1
ATOM 1277 O O . HIS B 1 12 ? 6.156 4.988 -10.125 1 89.19 12 HIS B O 1
ATOM 1283 N N . LEU B 1 13 ? 6.043 2.76 -10.156 1 92.69 13 LEU B N 1
ATOM 1284 C CA . LEU B 1 13 ? 6.656 2.635 -8.836 1 92.69 13 LEU B CA 1
ATOM 1285 C C . LEU B 1 13 ? 8.109 2.203 -8.953 1 92.69 13 LEU B C 1
ATOM 1287 O O . LEU B 1 13 ? 8.461 1.407 -9.828 1 92.69 13 LEU B O 1
ATOM 1291 N N . THR B 1 14 ? 8.914 2.742 -8.141 1 94.06 14 THR B N 1
ATOM 1292 C CA . THR B 1 14 ? 10.289 2.285 -7.969 1 94.06 14 THR B CA 1
ATOM 1293 C C . THR B 1 14 ? 10.539 1.844 -6.527 1 94.06 14 THR B C 1
ATOM 1295 O O . THR B 1 14 ? 10.266 2.592 -5.586 1 94.06 14 THR B O 1
ATOM 1298 N N . ILE B 1 15 ? 11.047 0.616 -6.312 1 95 15 ILE B N 1
ATOM 1299 C CA . ILE B 1 15 ? 11.32 0.052 -4.996 1 95 15 ILE B CA 1
ATOM 1300 C C . ILE B 1 15 ? 12.773 -0.406 -4.914 1 95 15 ILE B C 1
ATOM 1302 O O . ILE B 1 15 ? 13.242 -1.151 -5.777 1 95 15 ILE B O 1
ATOM 1306 N N . HIS B 1 16 ? 13.398 0.015 -3.924 1 93.5 16 HIS B N 1
ATOM 1307 C CA . HIS B 1 16 ? 14.805 -0.35 -3.779 1 93.5 16 HIS B CA 1
ATOM 1308 C C . HIS B 1 16 ? 15.117 -0.786 -2.352 1 93.5 16 HIS B C 1
ATOM 1310 O O . HIS B 1 16 ? 14.617 -0.192 -1.393 1 93.5 16 HIS B O 1
ATOM 1316 N N . GLY B 1 17 ? 15.922 -1.84 -2.23 1 91 17 GLY B N 1
ATOM 1317 C CA . GLY B 1 17 ? 16.484 -2.236 -0.947 1 91 17 GLY B CA 1
ATOM 1318 C C . GLY B 1 17 ? 15.422 -2.582 0.083 1 91 17 GLY B C 1
ATOM 1319 O O . GLY B 1 17 ? 15.516 -2.176 1.243 1 91 17 GLY B O 1
ATOM 1320 N N . SER B 1 18 ? 14.422 -3.273 -0.308 1 90.38 18 SER B N 1
ATOM 1321 C CA . SER B 1 18 ? 13.32 -3.635 0.571 1 90.38 18 SER B CA 1
ATOM 1322 C C . SER B 1 18 ? 13.234 -5.145 0.761 1 90.38 18 SER B C 1
ATOM 1324 O O . SER B 1 18 ? 13.719 -5.91 -0.075 1 90.38 18 SER B O 1
ATOM 1326 N N . ASP B 1 19 ? 12.688 -5.512 1.791 1 88.19 19 ASP B N 1
ATOM 1327 C CA . ASP B 1 19 ? 12.484 -6.934 2.045 1 88.19 19 ASP B CA 1
ATOM 1328 C C . ASP B 1 19 ? 11.438 -7.516 1.098 1 88.19 19 ASP B C 1
ATOM 1330 O O . ASP B 1 19 ? 11.594 -8.633 0.604 1 88.19 19 ASP B O 1
ATOM 1334 N N . LYS B 1 20 ? 10.391 -6.789 0.93 1 92.75 20 LYS B N 1
ATOM 1335 C CA . LYS B 1 20 ? 9.312 -7.199 0.031 1 92.75 20 LYS B CA 1
ATOM 1336 C C . LYS B 1 20 ? 9.047 -6.133 -1.029 1 92.75 20 LYS B C 1
ATOM 1338 O O . LYS B 1 20 ? 9.086 -4.938 -0.738 1 92.75 20 LYS B O 1
ATOM 1343 N N . GLY B 1 21 ? 8.758 -6.547 -2.254 1 94.94 21 GLY B N 1
ATOM 1344 C CA . GLY B 1 21 ? 8.172 -5.637 -3.225 1 94.94 21 GLY B CA 1
ATOM 1345 C C . GLY B 1 21 ? 6.719 -5.309 -2.936 1 94.94 21 GLY B C 1
ATOM 1346 O O . GLY B 1 21 ? 6.414 -4.254 -2.373 1 94.94 21 GLY B O 1
ATOM 1347 N N . PHE B 1 22 ? 5.902 -6.336 -3.236 1 96.19 22 PHE B N 1
ATOM 1348 C CA . PHE B 1 22 ? 4.488 -6.258 -2.893 1 96.19 22 PHE B CA 1
ATOM 1349 C C . PHE B 1 22 ? 4.09 -7.406 -1.973 1 96.19 22 PHE B C 1
ATOM 1351 O O . PHE B 1 22 ? 4.508 -8.547 -2.182 1 96.19 22 PHE B O 1
ATOM 1358 N N . SER B 1 23 ? 3.273 -7.082 -1.018 1 95.19 23 SER B N 1
ATOM 1359 C CA . SER B 1 23 ? 2.812 -8.102 -0.08 1 95.19 23 SER B CA 1
ATOM 1360 C C . SER B 1 23 ? 1.317 -7.965 0.191 1 95.19 23 SER B C 1
ATOM 1362 O O . SER B 1 23 ? 0.849 -6.902 0.604 1 95.19 23 SER B O 1
ATOM 1364 N N . PHE B 1 24 ? 0.559 -8.93 -0.102 1 94.5 24 PHE B N 1
ATOM 1365 C CA . PHE B 1 24 ? -0.857 -9.047 0.223 1 94.5 24 PHE B CA 1
ATOM 1366 C C . PHE B 1 24 ? -1.073 -10.086 1.322 1 94.5 24 PHE B C 1
ATOM 1368 O O . PHE B 1 24 ? -0.784 -11.266 1.135 1 94.5 24 PHE B O 1
ATOM 1375 N N . LYS B 1 25 ? -1.541 -9.625 2.463 1 90 25 LYS B N 1
ATOM 1376 C CA . LYS B 1 25 ? -1.625 -10.523 3.611 1 90 25 LYS B CA 1
ATOM 1377 C C . LYS B 1 25 ? -3.037 -10.547 4.188 1 90 25 LYS B C 1
ATOM 1379 O O . LYS B 1 25 ? -3.699 -9.508 4.266 1 90 25 LYS B O 1
ATOM 1384 N N . THR B 1 26 ? -3.475 -11.68 4.559 1 90.94 26 THR B N 1
ATOM 1385 C CA . THR B 1 26 ? -4.742 -11.875 5.258 1 90.94 26 THR B CA 1
ATOM 1386 C C . THR B 1 26 ? -4.688 -13.125 6.141 1 90.94 26 THR B C 1
ATOM 1388 O O . THR B 1 26 ? -3.637 -13.758 6.258 1 90.94 26 THR B O 1
ATOM 1391 N N . THR B 1 27 ? -5.762 -13.391 6.863 1 88.81 27 THR B N 1
ATOM 1392 C CA . THR B 1 27 ? -5.883 -14.57 7.715 1 88.81 27 THR B CA 1
ATOM 1393 C C . THR B 1 27 ? -7.352 -14.906 7.957 1 88.81 27 THR B C 1
ATOM 1395 O O . THR B 1 27 ? -8.195 -14.016 8.023 1 88.81 27 THR B O 1
ATOM 1398 N N . PRO B 1 28 ? -7.531 -16.234 8.031 1 87.88 28 PRO B N 1
ATOM 1399 C CA . PRO B 1 28 ? -8.898 -16.609 8.391 1 87.88 28 PRO B CA 1
ATOM 1400 C C . PRO B 1 28 ? -9.398 -15.875 9.633 1 87.88 28 PRO B C 1
ATOM 1402 O O . PRO B 1 28 ? -8.648 -15.695 10.594 1 87.88 28 PRO B O 1
ATOM 1405 N N . GLY B 1 29 ? -10.688 -15.508 9.656 1 84.62 29 GLY B N 1
ATOM 1406 C CA . GLY B 1 29 ? -11.266 -14.781 10.773 1 84.62 29 GLY B CA 1
ATOM 1407 C C . GLY B 1 29 ? -11.328 -13.281 10.555 1 84.62 29 GLY B C 1
ATOM 1408 O O . GLY B 1 29 ? -12.047 -12.578 11.266 1 84.62 29 GLY B O 1
ATOM 1409 N N . ARG B 1 30 ? -10.531 -12.789 9.648 1 82.06 30 ARG B N 1
ATOM 1410 C CA . ARG B 1 30 ? -10.539 -11.359 9.375 1 82.06 30 ARG B CA 1
ATOM 1411 C C . ARG B 1 30 ? -11.719 -10.969 8.5 1 82.06 30 ARG B C 1
ATOM 1413 O O . ARG B 1 30 ? -12.281 -9.883 8.648 1 82.06 30 ARG B O 1
ATOM 1420 N N . GLY B 1 31 ? -12.07 -11.977 7.633 1 84.62 31 GLY B N 1
ATOM 1421 C CA . GLY B 1 31 ? -13.047 -11.625 6.613 1 84.62 31 GLY B CA 1
ATOM 1422 C C . GLY B 1 31 ? -12.539 -10.586 5.633 1 84.62 31 GLY B C 1
ATOM 1423 O O . GLY B 1 31 ? -11.336 -10.5 5.383 1 84.62 31 GLY B O 1
ATOM 1424 N N . GLY B 1 32 ? -13.523 -9.938 4.949 1 90.19 32 GLY B N 1
ATOM 1425 C CA . GLY B 1 32 ? -13.172 -8.859 4.039 1 90.19 32 GLY B CA 1
ATOM 1426 C C . GLY B 1 32 ? -12.617 -9.359 2.715 1 90.19 32 GLY B C 1
ATOM 1427 O O . GLY B 1 32 ? -12.812 -10.516 2.35 1 90.19 32 GLY B O 1
ATOM 1428 N N . TYR B 1 33 ? -12.07 -8.398 1.959 1 92.88 33 TYR B N 1
ATOM 1429 C CA . TYR B 1 33 ? -11.594 -8.758 0.628 1 92.88 33 TYR B CA 1
ATOM 1430 C C . TYR B 1 33 ? -10.531 -7.773 0.144 1 92.88 33 TYR B C 1
ATOM 1432 O O . TYR B 1 33 ? -10.477 -6.633 0.609 1 92.88 33 TYR B O 1
ATOM 1440 N N . ILE B 1 34 ? -9.695 -8.148 -0.625 1 93.94 34 ILE B N 1
ATOM 1441 C CA . ILE B 1 34 ? -8.859 -7.383 -1.546 1 93.94 34 ILE B CA 1
ATOM 1442 C C . ILE B 1 34 ? -9.188 -7.781 -2.984 1 93.94 34 ILE B C 1
ATOM 1444 O O . ILE B 1 34 ? -8.93 -8.914 -3.393 1 93.94 34 ILE B O 1
ATOM 1448 N N . LYS B 1 35 ? -9.781 -6.891 -3.686 1 92.5 35 LYS B N 1
ATOM 1449 C CA . LYS B 1 35 ? -10.242 -7.246 -5.023 1 92.5 35 LYS B CA 1
ATOM 1450 C C . LYS B 1 35 ? -9.984 -6.117 -6.016 1 92.5 35 LYS B C 1
ATOM 1452 O O . LYS B 1 35 ? -9.922 -4.949 -5.629 1 92.5 35 LYS B O 1
ATOM 1457 N N . GLU B 1 36 ? -9.828 -6.484 -7.234 1 91.25 36 GLU B N 1
ATOM 1458 C CA . GLU B 1 36 ? -9.734 -5.52 -8.328 1 91.25 36 GLU B CA 1
ATOM 1459 C C . GLU B 1 36 ? -8.516 -4.613 -8.156 1 91.25 36 GLU B C 1
ATOM 1461 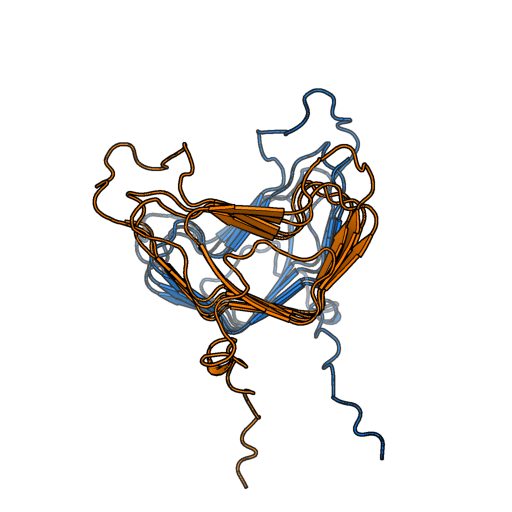O O . GLU B 1 36 ? -8.648 -3.389 -8.109 1 91.25 36 GLU B O 1
ATOM 1466 N N . VAL B 1 37 ? -7.441 -5.266 -8.133 1 93.5 37 VAL B N 1
ATOM 1467 C CA . VAL B 1 37 ? -6.164 -4.574 -7.984 1 93.5 37 VAL B CA 1
ATOM 1468 C C . VAL B 1 37 ? -5.371 -4.664 -9.289 1 93.5 37 VAL B C 1
ATOM 1470 O O . VAL B 1 37 ? -5.258 -5.738 -9.883 1 93.5 37 VAL B O 1
ATOM 1473 N N . VAL B 1 38 ? -4.914 -3.533 -9.789 1 93 38 VAL B N 1
ATOM 1474 C CA . VAL B 1 38 ? -3.979 -3.492 -10.906 1 93 38 VAL B CA 1
ATOM 1475 C C . VAL B 1 38 ? -2.73 -2.705 -10.508 1 93 38 VAL B C 1
ATOM 1477 O O . VAL B 1 38 ? -2.814 -1.521 -10.18 1 93 38 VAL B O 1
ATOM 1480 N N . ILE B 1 39 ? -1.59 -3.295 -10.492 1 94.69 39 ILE B N 1
ATOM 1481 C CA . ILE B 1 39 ? -0.299 -2.646 -10.281 1 94.69 39 ILE B CA 1
ATOM 1482 C C . ILE B 1 39 ? 0.574 -2.818 -11.516 1 94.69 39 ILE B C 1
ATOM 1484 O O . ILE B 1 39 ? 0.784 -3.939 -11.984 1 94.69 39 ILE B O 1
ATOM 1488 N N . SER B 1 40 ? 0.99 -1.665 -12.023 1 94.19 40 SER B N 1
ATOM 1489 C CA . SER B 1 40 ? 1.703 -1.74 -13.297 1 94.19 40 SER B CA 1
ATOM 1490 C C . SER B 1 40 ? 2.932 -0.837 -13.297 1 94.19 40 SER B C 1
ATOM 1492 O O . SER B 1 40 ? 2.992 0.137 -12.539 1 94.19 40 SER B O 1
ATOM 1494 N N . ASP B 1 41 ? 3.902 -1.141 -14.156 1 95.44 41 ASP B N 1
ATOM 1495 C CA . ASP B 1 41 ? 5.074 -0.309 -14.422 1 95.44 41 ASP B CA 1
ATOM 1496 C C . ASP B 1 41 ? 5.895 -0.099 -13.156 1 95.44 41 ASP B C 1
ATOM 1498 O O . ASP B 1 41 ? 6.012 1.025 -12.664 1 95.44 41 ASP B O 1
ATOM 1502 N N . VAL B 1 42 ? 6.512 -1.23 -12.773 1 97.44 42 VAL B N 1
ATOM 1503 C CA . VAL B 1 42 ? 7.25 -1.248 -11.516 1 97.44 42 VAL B CA 1
ATOM 1504 C C . VAL B 1 42 ? 8.711 -1.595 -11.781 1 97.44 42 VAL B C 1
ATOM 1506 O O . VAL B 1 42 ? 9.008 -2.494 -12.57 1 97.44 42 VAL B O 1
ATOM 1509 N N . GLU B 1 43 ? 9.609 -0.868 -11.211 1 97.62 43 GLU B N 1
ATOM 1510 C CA . GLU B 1 43 ? 11.031 -1.188 -11.18 1 97.62 43 GLU B CA 1
ATOM 1511 C C . GLU B 1 43 ? 11.484 -1.547 -9.766 1 97.62 43 GLU B C 1
ATOM 1513 O O . GLU B 1 43 ? 11.25 -0.785 -8.82 1 97.62 43 GLU B O 1
ATOM 1518 N N . MET B 1 44 ? 12.164 -2.684 -9.641 1 97.5 44 MET B N 1
ATOM 1519 C CA . MET B 1 44 ? 12.641 -3.152 -8.344 1 97.5 44 MET B CA 1
ATOM 1520 C C . MET B 1 44 ? 14.141 -3.43 -8.383 1 97.5 44 MET B C 1
ATOM 1522 O O . MET B 1 44 ? 14.656 -3.938 -9.383 1 97.5 44 MET B O 1
ATOM 1526 N N . ASP B 1 45 ? 14.836 -3.1 -7.281 1 96.44 45 ASP B N 1
ATOM 1527 C CA . ASP B 1 45 ? 16.25 -3.414 -7.145 1 96.44 45 ASP B CA 1
ATOM 1528 C C . ASP B 1 45 ? 16.594 -3.781 -5.699 1 96.44 45 ASP B C 1
ATOM 1530 O O . ASP B 1 45 ? 16.312 -3.014 -4.777 1 96.44 45 ASP B O 1
ATOM 1534 N N . GLY B 1 46 ? 17.188 -4.965 -5.59 1 93.88 46 GLY B N 1
ATOM 1535 C CA . GLY B 1 46 ? 17.609 -5.359 -4.258 1 93.88 46 GLY B CA 1
ATOM 1536 C C . GLY B 1 46 ? 16.453 -5.719 -3.348 1 93.88 46 GLY B C 1
ATOM 1537 O O . GLY B 1 46 ? 16.359 -5.219 -2.225 1 93.88 46 GLY B O 1
ATOM 1538 N N . ILE B 1 47 ? 15.625 -6.617 -3.863 1 94.38 47 ILE B N 1
ATOM 1539 C CA . ILE B 1 47 ? 14.445 -7.043 -3.125 1 94.38 47 ILE B CA 1
ATOM 1540 C C . ILE B 1 47 ? 14.586 -8.508 -2.719 1 94.38 47 ILE B C 1
ATOM 1542 O O . ILE B 1 47 ? 15.023 -9.336 -3.518 1 94.38 47 ILE B O 1
ATOM 1546 N N . ARG B 1 48 ? 14.273 -8.812 -1.535 1 93.25 48 ARG B N 1
ATOM 1547 C CA . ARG B 1 48 ? 14.375 -10.203 -1.106 1 93.25 48 ARG B CA 1
ATOM 1548 C C . ARG B 1 48 ? 13.25 -11.039 -1.704 1 93.25 48 ARG B C 1
ATOM 1550 O O . ARG B 1 48 ? 13.508 -12.031 -2.393 1 93.25 48 ARG B O 1
ATOM 1557 N N . VAL B 1 49 ? 11.984 -10.695 -1.501 1 95.56 49 VAL B N 1
ATOM 1558 C CA . VAL B 1 49 ? 10.836 -11.352 -2.121 1 95.56 49 VAL B CA 1
ATOM 1559 C C . VAL B 1 49 ? 10.039 -10.336 -2.938 1 95.56 49 VAL B C 1
ATOM 1561 O O . VAL B 1 49 ? 9.438 -9.414 -2.379 1 95.56 49 VAL B O 1
ATOM 1564 N N . ALA B 1 50 ? 9.992 -10.492 -4.254 1 97.44 50 ALA B N 1
ATOM 1565 C CA . ALA B 1 50 ? 9.375 -9.484 -5.117 1 97.44 50 ALA B CA 1
ATOM 1566 C C . ALA B 1 50 ? 7.863 -9.453 -4.93 1 97.44 50 ALA B C 1
ATOM 1568 O O . ALA B 1 50 ? 7.27 -8.375 -4.82 1 97.44 50 ALA B O 1
ATOM 1569 N N . ILE B 1 51 ? 7.199 -10.625 -4.906 1 98.12 51 ILE B N 1
ATOM 1570 C CA . ILE B 1 51 ? 5.746 -10.719 -4.793 1 98.12 51 ILE B CA 1
ATOM 1571 C C . ILE B 1 51 ? 5.379 -11.727 -3.709 1 98.12 51 ILE B C 1
ATOM 1573 O O . ILE B 1 51 ? 5.777 -12.891 -3.777 1 98.12 51 ILE B O 1
ATOM 1577 N N . GLU B 1 52 ? 4.594 -11.297 -2.793 1 98 52 GLU B N 1
ATOM 1578 C CA . GLU B 1 52 ? 4.195 -12.18 -1.701 1 98 52 GLU B CA 1
ATOM 1579 C C . GLU B 1 52 ? 2.684 -12.148 -1.492 1 98 52 GLU B C 1
ATOM 1581 O O . GLU B 1 52 ? 2.078 -11.078 -1.439 1 98 52 GLU B O 1
ATOM 1586 N N . PHE B 1 53 ? 2.008 -13.273 -1.438 1 97.5 53 PHE B N 1
ATOM 1587 C CA . PHE B 1 53 ? 0.648 -13.492 -0.96 1 97.5 53 PHE B CA 1
ATOM 1588 C C . PHE B 1 53 ? 0.641 -14.43 0.237 1 97.5 53 PHE B C 1
ATOM 1590 O O . PHE B 1 53 ? 1.147 -15.555 0.154 1 97.5 53 PHE B O 1
ATOM 1597 N N . ILE B 1 54 ? 0.029 -13.961 1.331 1 96 54 ILE B N 1
ATOM 1598 C CA . ILE B 1 54 ? -0.036 -14.812 2.512 1 96 54 ILE B CA 1
ATOM 1599 C C . ILE B 1 54 ? -1.472 -14.875 3.027 1 96 54 ILE B C 1
ATOM 1601 O O . ILE B 1 54 ? -2.039 -13.852 3.424 1 96 54 ILE B O 1
ATOM 1605 N N . GLY B 1 55 ? -2.043 -16.016 3.053 1 94.31 55 GLY B N 1
ATOM 1606 C CA . GLY B 1 55 ? -3.422 -16.203 3.475 1 94.31 55 GLY B CA 1
ATOM 1607 C C . GLY B 1 55 ? -3.547 -16.734 4.891 1 94.31 55 GLY B C 1
ATOM 1608 O O . GLY B 1 55 ? -4.656 -16.875 5.41 1 94.31 55 GLY B O 1
ATOM 1609 N N . ASN B 1 56 ?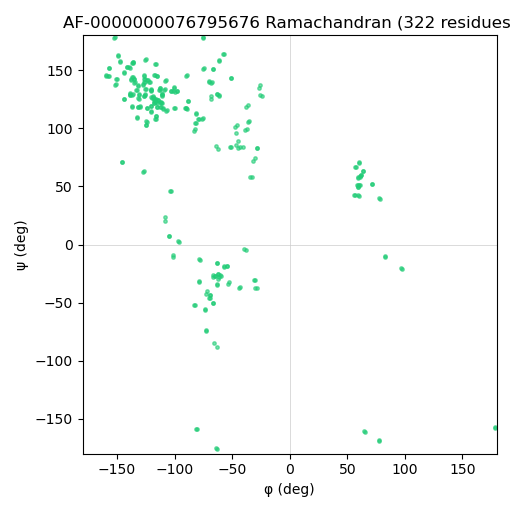 -2.525 -17.172 5.559 1 87 56 ASN B N 1
ATOM 1610 C CA . ASN B 1 56 ? -2.553 -17.672 6.93 1 87 56 ASN B CA 1
ATOM 1611 C C . ASN B 1 56 ? -1.532 -16.953 7.809 1 87 56 ASN B C 1
ATOM 1613 O O . ASN B 1 56 ? -0.575 -17.562 8.281 1 87 56 ASN B O 1
ATOM 1617 N N . LEU B 1 57 ? -1.88 -15.648 7.855 1 74.81 57 LEU B N 1
ATOM 1618 C CA . LEU B 1 57 ? -1.033 -14.844 8.734 1 74.81 57 LEU B CA 1
ATOM 1619 C C . LEU B 1 57 ? -1.257 -15.219 10.195 1 74.81 57 LEU B C 1
ATOM 1621 O O . LEU B 1 57 ? -2.389 -15.484 10.609 1 74.81 57 LEU B O 1
ATOM 1625 N N . SER B 1 58 ? -0.233 -15.586 10.969 1 65.31 58 SER B N 1
ATOM 1626 C CA . SER B 1 58 ? -0.297 -16.078 12.344 1 65.31 58 SER B CA 1
ATOM 1627 C C . SER B 1 58 ? -0.904 -15.031 13.273 1 65.31 58 SER B C 1
ATOM 1629 O O . SER B 1 58 ? -1.499 -15.375 14.297 1 65.31 58 SER B O 1
ATOM 1631 N N . SER B 1 59 ? -0.787 -13.781 12.984 1 62.75 59 SER B N 1
ATOM 1632 C CA . SER B 1 59 ? -1.252 -12.773 13.93 1 62.75 59 SER B CA 1
ATOM 1633 C C . SER B 1 59 ? -2.619 -12.227 13.531 1 62.75 59 SER B C 1
ATOM 1635 O O . SER B 1 59 ? -2.883 -12.016 12.344 1 62.75 59 SER B O 1
ATOM 1637 N N . HIS B 1 60 ? -3.592 -12.492 14.484 1 63.44 60 HIS B N 1
ATOM 1638 C CA . HIS B 1 60 ? -4.887 -11.836 14.305 1 63.44 60 HIS B CA 1
ATOM 1639 C C . HIS B 1 60 ? -5.02 -10.633 15.227 1 63.44 60 HIS B C 1
ATOM 1641 O O . HIS B 1 60 ? -4.664 -10.695 16.406 1 63.44 60 HIS B O 1
ATOM 1647 N N . PRO B 1 61 ? -5.449 -9.531 14.664 1 58.66 61 PRO B N 1
ATOM 1648 C CA . PRO B 1 61 ? -5.566 -8.336 15.508 1 58.66 61 PRO B CA 1
ATOM 1649 C C . PRO B 1 61 ? -6.57 -8.523 16.641 1 58.66 61 PRO B C 1
ATOM 1651 O O . PRO B 1 61 ? -6.484 -7.832 17.672 1 58.66 61 PRO B O 1
ATOM 1654 N N . ASP B 1 62 ? -7.52 -9.43 16.391 1 62.31 62 ASP B N 1
ATOM 1655 C CA . ASP B 1 62 ? -8.57 -9.633 17.375 1 62.31 62 ASP B CA 1
ATOM 1656 C C . ASP B 1 62 ? -8.562 -11.062 17.906 1 62.31 62 ASP B C 1
ATOM 1658 O O . ASP B 1 62 ? -8.406 -12.016 17.141 1 62.31 62 ASP B O 1
ATOM 1662 N N . ASP B 1 63 ? -8.508 -11.18 19.234 1 64.81 63 ASP B N 1
ATOM 1663 C CA . ASP B 1 63 ? -8.547 -12.492 19.875 1 64.81 63 ASP B CA 1
ATOM 1664 C C . ASP B 1 63 ? -9.898 -13.164 19.672 1 64.81 63 ASP B C 1
ATOM 1666 O O . ASP B 1 63 ? -10 -14.391 19.719 1 64.81 63 ASP B O 1
ATOM 1670 N N . ASP B 1 64 ? -10.891 -12.414 19.484 1 69.62 64 ASP B N 1
ATOM 1671 C CA . ASP B 1 64 ? -12.242 -12.961 19.422 1 69.62 64 ASP B CA 1
ATOM 1672 C C . ASP B 1 64 ? -12.742 -13.008 17.984 1 69.62 64 ASP B C 1
ATOM 1674 O O . ASP B 1 64 ? -13.922 -12.781 17.719 1 69.62 64 ASP B O 1
ATOM 1678 N N . PHE B 1 65 ? -11.906 -13.477 17.188 1 68.88 65 PHE B N 1
ATOM 1679 C CA . PHE B 1 65 ? -12.336 -13.477 15.797 1 68.88 65 PHE B CA 1
ATOM 1680 C C . PHE B 1 65 ? -13.055 -14.781 15.461 1 68.88 65 PHE B C 1
ATOM 1682 O O . PHE B 1 65 ? -12.859 -15.797 16.125 1 68.88 65 PHE B O 1
ATOM 1689 N N . ASP B 1 66 ? -14.102 -14.664 14.555 1 80 66 ASP B N 1
ATOM 1690 C CA . ASP B 1 66 ? -14.805 -15.82 14.008 1 80 66 ASP B CA 1
ATOM 1691 C C . ASP B 1 66 ? -14 -16.469 12.891 1 80 66 ASP B C 1
ATOM 1693 O O . ASP B 1 66 ? -13.891 -15.922 11.797 1 80 66 ASP B O 1
ATOM 1697 N N . PRO B 1 67 ? -13.469 -17.609 13.172 1 79.94 67 PRO B N 1
ATOM 1698 C CA . PRO B 1 67 ? -12.602 -18.266 12.188 1 79.94 67 PRO B CA 1
ATOM 1699 C C . PRO B 1 67 ? -13.336 -18.641 10.906 1 79.94 67 PRO B C 1
ATOM 1701 O O . PRO B 1 67 ? -12.703 -18.953 9.898 1 79.94 67 PRO B O 1
ATOM 1704 N N . SER B 1 68 ? -14.609 -18.641 10.953 1 84.31 68 SER B N 1
ATOM 1705 C CA . SER B 1 68 ? -15.383 -19.016 9.766 1 84.31 68 SER B CA 1
ATOM 1706 C C . SER B 1 68 ? -15.453 -17.875 8.766 1 84.31 68 SER B C 1
ATOM 1708 O O . SER B 1 68 ? -15.844 -18.078 7.617 1 84.31 68 SER B O 1
ATOM 1710 N N . GLU B 1 69 ? -15.078 -16.734 9.18 1 87.25 69 GLU B N 1
ATOM 1711 C CA . GLU B 1 69 ? -15.016 -15.586 8.273 1 87.25 69 GLU B CA 1
ATOM 1712 C C . GLU B 1 69 ? -13.711 -15.586 7.469 1 87.25 69 GLU B C 1
ATOM 1714 O O . GLU B 1 69 ? -12.648 -15.273 8.008 1 87.25 69 GLU B O 1
ATOM 1719 N N . LEU B 1 70 ? -13.859 -15.977 6.188 1 90.81 70 LEU B N 1
ATOM 1720 C CA . LEU B 1 70 ? -12.664 -16.109 5.363 1 90.81 70 LEU B CA 1
ATOM 1721 C C . LEU B 1 70 ? -12.492 -14.883 4.465 1 90.81 70 LEU B C 1
ATOM 1723 O O . LEU B 1 70 ? -13.445 -14.438 3.826 1 90.81 70 LEU B O 1
ATOM 1727 N N . PRO B 1 71 ? -11.328 -14.367 4.367 1 93.12 71 PRO B N 1
ATOM 1728 C CA . PRO B 1 71 ? -11.055 -13.25 3.457 1 93.12 71 PRO B CA 1
ATOM 1729 C C . PRO B 1 71 ? -10.984 -13.688 1.995 1 93.12 71 PRO B C 1
ATOM 1731 O O . PRO B 1 71 ? -10.68 -14.844 1.708 1 93.12 71 PRO B O 1
ATOM 1734 N N . VAL B 1 72 ? -11.328 -12.797 1.112 1 93.88 72 VAL B N 1
ATOM 1735 C CA . VAL B 1 72 ? -11.289 -13.078 -0.319 1 93.88 72 VAL B CA 1
ATOM 1736 C C . VAL B 1 72 ? -10.195 -12.242 -0.982 1 93.88 72 VAL B C 1
ATOM 1738 O O . VAL B 1 72 ? -10.156 -11.016 -0.811 1 93.88 72 VAL B O 1
ATOM 1741 N N . ILE B 1 73 ? -9.273 -12.852 -1.614 1 95.19 73 ILE B N 1
ATOM 1742 C CA . ILE B 1 73 ? -8.359 -12.18 -2.541 1 95.19 73 ILE B CA 1
ATOM 1743 C C . ILE B 1 73 ? -8.641 -12.648 -3.967 1 95.19 73 ILE B C 1
ATOM 1745 O O . ILE B 1 73 ? -8.539 -13.844 -4.266 1 95.19 73 ILE B O 1
ATOM 1749 N N . ASP B 1 74 ? -8.992 -11.727 -4.711 1 93.06 74 ASP B N 1
ATOM 1750 C CA . ASP B 1 74 ? -9.477 -12.055 -6.047 1 93.06 74 ASP B CA 1
ATOM 1751 C C . ASP B 1 74 ? -9.18 -10.922 -7.027 1 93.06 74 ASP B C 1
ATOM 1753 O O . ASP B 1 74 ? -9.211 -9.742 -6.656 1 93.06 74 ASP B O 1
ATOM 1757 N N . GLN B 1 75 ? -8.836 -11.242 -8.227 1 92.94 75 GLN B N 1
ATOM 1758 C CA . GLN B 1 75 ? -8.648 -10.289 -9.312 1 92.94 75 GLN B CA 1
ATOM 1759 C C . GLN B 1 75 ? -7.496 -9.328 -9.008 1 92.94 75 GLN B C 1
ATOM 1761 O O . GLN B 1 75 ? -7.695 -8.117 -8.938 1 92.94 75 GLN B O 1
ATOM 1766 N N . ILE B 1 76 ? -6.363 -9.898 -8.906 1 95.5 76 ILE B N 1
ATOM 1767 C CA . ILE B 1 76 ? -5.125 -9.148 -8.719 1 95.5 76 ILE B CA 1
ATOM 1768 C C . ILE B 1 76 ? -4.273 -9.227 -9.984 1 95.5 76 ILE B C 1
ATOM 1770 O O . ILE B 1 76 ? -3.863 -10.312 -10.398 1 95.5 76 ILE B O 1
ATOM 1774 N N . THR B 1 77 ? -4.043 -8.109 -10.586 1 94.88 77 THR B N 1
ATOM 1775 C CA . THR B 1 77 ? -3.203 -8.062 -11.781 1 94.88 77 THR B CA 1
ATOM 1776 C C . THR B 1 77 ? -1.893 -7.336 -11.492 1 94.88 77 THR B C 1
ATOM 1778 O O . THR B 1 77 ? -1.899 -6.188 -11.047 1 94.88 77 THR B O 1
ATOM 1781 N N . LEU B 1 78 ? -0.792 -7.977 -11.703 1 96.75 78 LEU B N 1
ATOM 1782 C CA . LEU B 1 78 ? 0.552 -7.414 -11.656 1 96.75 78 LEU B CA 1
ATOM 1783 C C . LEU B 1 78 ? 1.211 -7.477 -13.031 1 96.75 78 LEU B C 1
ATOM 1785 O O . LEU B 1 78 ? 1.38 -8.562 -13.594 1 96.75 78 LEU B O 1
ATOM 1789 N N . LYS B 1 79 ? 1.527 -6.277 -13.562 1 95.69 79 LYS B N 1
ATOM 1790 C CA . LYS B 1 79 ? 1.994 -6.324 -14.945 1 95.69 79 LYS B CA 1
ATOM 1791 C C . LYS B 1 79 ? 3.123 -5.32 -15.172 1 95.69 79 LYS B C 1
ATOM 1793 O O . LYS B 1 79 ? 3.209 -4.305 -14.484 1 95.69 79 LYS B O 1
ATOM 1798 N N . ASN B 1 80 ? 3.979 -5.559 -16.094 1 97.19 80 ASN B N 1
ATOM 1799 C CA . ASN B 1 80 ? 5.078 -4.695 -16.5 1 97.19 80 ASN B CA 1
ATOM 1800 C C . ASN B 1 80 ? 6.008 -4.367 -15.336 1 97.19 80 ASN B C 1
ATOM 1802 O O . ASN B 1 80 ? 6.191 -3.199 -14.992 1 97.19 80 ASN B O 1
ATOM 1806 N N . MET B 1 81 ? 6.664 -5.461 -14.898 1 98.19 81 MET B N 1
ATOM 1807 C CA . MET B 1 81 ? 7.594 -5.289 -13.781 1 98.19 81 MET B CA 1
ATOM 1808 C C . MET B 1 81 ? 8.977 -5.812 -14.148 1 98.19 81 MET B C 1
ATOM 1810 O O . MET B 1 81 ? 9.102 -6.859 -14.781 1 98.19 81 MET B O 1
ATOM 1814 N N . VAL B 1 82 ? 9.969 -5.039 -13.844 1 98.69 82 VAL B N 1
ATOM 1815 C CA . VAL B 1 82 ? 11.352 -5.469 -13.992 1 98.69 82 VAL B CA 1
ATOM 1816 C C . VAL B 1 82 ? 12.062 -5.41 -12.641 1 98.69 82 VAL B C 1
ATOM 1818 O O . VAL B 1 82 ? 11.906 -4.441 -11.891 1 98.69 82 VAL B O 1
ATOM 1821 N N . GLY B 1 83 ? 12.758 -6.449 -12.297 1 98.06 83 GLY B N 1
ATOM 1822 C CA . GLY B 1 83 ? 13.508 -6.504 -11.055 1 98.06 83 GLY B CA 1
ATOM 1823 C C . GLY B 1 83 ? 14.93 -7.023 -11.234 1 98.06 83 GLY B C 1
ATOM 1824 O O . GLY B 1 83 ? 15.148 -8 -11.945 1 98.06 83 GLY B O 1
ATOM 1825 N N . THR B 1 84 ? 15.844 -6.309 -10.625 1 96.75 84 THR B N 1
ATOM 1826 C CA . THR B 1 84 ? 17.234 -6.75 -10.578 1 96.75 84 THR B CA 1
ATOM 1827 C C . THR B 1 84 ? 17.656 -7.055 -9.141 1 96.75 84 THR B C 1
ATOM 1829 O O . THR B 1 84 ? 17.172 -6.414 -8.203 1 96.75 84 THR B O 1
ATOM 1832 N N . ASN B 1 85 ? 18.531 -8.078 -8.93 1 94.88 85 ASN B N 1
ATOM 1833 C CA . ASN B 1 85 ? 18.969 -8.469 -7.598 1 94.88 85 ASN B CA 1
ATOM 1834 C C . ASN B 1 85 ? 17.812 -8.906 -6.719 1 94.88 85 ASN B C 1
ATOM 1836 O O . ASN B 1 85 ? 17.656 -8.422 -5.59 1 94.88 85 ASN B O 1
ATOM 1840 N N . ILE B 1 86 ? 17.047 -9.805 -7.297 1 96.5 86 ILE B N 1
ATOM 1841 C CA . ILE B 1 86 ? 15.906 -10.383 -6.594 1 96.5 86 ILE B CA 1
ATOM 1842 C C . ILE B 1 86 ? 16.297 -11.727 -5.992 1 96.5 86 ILE B C 1
ATOM 1844 O O . ILE B 1 86 ? 16.891 -12.57 -6.672 1 96.5 86 ILE B O 1
ATOM 1848 N N . SER B 1 87 ? 16 -11.969 -4.758 1 94.62 87 SER B N 1
ATOM 1849 C CA . SER B 1 87 ? 16.328 -13.258 -4.148 1 94.62 87 SER B CA 1
ATOM 1850 C C . SER B 1 87 ? 15.273 -14.305 -4.477 1 94.62 87 SER B C 1
ATOM 1852 O O . SER B 1 87 ? 15.609 -15.43 -4.852 1 94.62 87 SER B O 1
ATOM 1854 N N . VAL B 1 88 ? 14.016 -14.047 -4.25 1 95.94 88 VAL B N 1
ATOM 1855 C CA . VAL B 1 88 ? 12.875 -14.898 -4.547 1 95.94 88 VAL B CA 1
ATOM 1856 C C . VAL B 1 88 ? 11.852 -14.133 -5.383 1 95.94 88 VAL B C 1
ATOM 1858 O O . VAL B 1 88 ? 11.484 -13.008 -5.039 1 95.94 88 VAL B O 1
ATOM 1861 N N . ALA B 1 89 ? 11.43 -14.68 -6.492 1 97.38 89 ALA B N 1
ATOM 1862 C CA . ALA B 1 89 ? 10.477 -14.008 -7.363 1 97.38 89 ALA B CA 1
ATOM 1863 C C . ALA B 1 89 ? 9.117 -13.875 -6.688 1 97.38 89 ALA B C 1
ATOM 1865 O O . ALA B 1 89 ? 8.531 -12.789 -6.648 1 97.38 89 ALA B O 1
ATOM 1866 N N . GLY B 1 90 ? 8.664 -15.016 -6.18 1 97.44 90 GLY B N 1
ATOM 1867 C CA . GLY B 1 90 ? 7.352 -14.93 -5.555 1 97.44 90 GLY B CA 1
ATOM 1868 C C . GLY B 1 90 ? 7.078 -16.062 -4.578 1 97.44 90 GLY B C 1
ATOM 1869 O O . GLY B 1 90 ? 7.504 -17.203 -4.801 1 97.44 90 GLY B O 1
ATOM 1870 N N . VAL B 1 91 ? 6.391 -15.781 -3.559 1 97.25 91 VAL B N 1
ATOM 1871 C CA . VAL B 1 91 ? 5.812 -16.719 -2.607 1 97.25 91 VAL B CA 1
ATOM 1872 C C . VAL B 1 91 ? 4.309 -16.5 -2.502 1 97.25 91 VAL B C 1
ATOM 1874 O O . VAL B 1 91 ? 3.861 -15.508 -1.926 1 97.25 91 VAL B O 1
ATOM 1877 N N . LEU B 1 92 ? 3.543 -17.375 -3.068 1 97.81 92 LEU B N 1
ATOM 1878 C CA . LEU B 1 92 ? 2.09 -17.234 -3.064 1 97.81 92 LEU B CA 1
ATOM 1879 C C . LEU B 1 92 ? 1.439 -18.391 -2.297 1 97.81 92 LEU B C 1
ATOM 1881 O O . LEU B 1 92 ? 1.391 -19.516 -2.785 1 97.81 92 LEU B O 1
ATOM 1885 N N . SER B 1 93 ? 0.938 -18.062 -1.152 1 97.56 93 SER B N 1
ATOM 1886 C CA . SER B 1 93 ? 0.278 -19.047 -0.298 1 97.56 93 SER B CA 1
ATOM 1887 C C . SER B 1 93 ? -1.134 -18.594 0.068 1 97.56 93 SER B C 1
ATOM 1889 O O . SER B 1 93 ? -1.313 -17.734 0.933 1 97.56 93 SER B O 1
ATOM 1891 N N . GLY B 1 94 ? -2.086 -19.141 -0.543 1 97 94 GLY B N 1
ATOM 1892 C CA . GLY B 1 94 ? -3.469 -18.828 -0.222 1 97 94 GLY B CA 1
ATOM 1893 C C . GLY B 1 94 ? -3.986 -19.578 0.991 1 97 94 GLY B C 1
ATOM 1894 O O . GLY B 1 94 ? -3.209 -19.969 1.868 1 97 94 GLY B O 1
ATOM 1895 N N . ILE B 1 95 ? -5.277 -19.688 1.097 1 94.94 95 ILE B N 1
ATOM 1896 C CA . ILE B 1 95 ? -5.918 -20.344 2.225 1 94.94 95 ILE B CA 1
ATOM 1897 C C . ILE B 1 95 ? -6.398 -21.734 1.802 1 94.94 95 ILE B C 1
ATOM 1899 O O . ILE B 1 95 ? -7.066 -21.875 0.776 1 94.94 95 ILE B O 1
ATOM 1903 N N . ASP B 1 96 ? -6.062 -22.719 2.643 1 93.81 96 ASP B N 1
ATOM 1904 C CA . ASP B 1 96 ? -6.508 -24.078 2.357 1 93.81 96 ASP B CA 1
ATOM 1905 C C . ASP B 1 96 ? -8.031 -24.172 2.348 1 93.81 96 ASP B C 1
ATOM 1907 O O . ASP B 1 96 ? -8.695 -23.688 3.273 1 93.81 96 ASP B O 1
ATOM 1911 N N . GLY B 1 97 ? -8.578 -24.75 1.24 1 92.88 97 GLY B N 1
ATOM 1912 C CA . GLY B 1 97 ? -10.023 -24.875 1.104 1 92.88 97 GLY B CA 1
ATOM 1913 C C . GLY B 1 97 ? -10.688 -23.625 0.582 1 92.88 97 GLY B C 1
ATOM 1914 O O . GLY B 1 97 ? -11.883 -23.609 0.299 1 92.88 97 GLY B O 1
ATOM 1915 N N . ASP B 1 98 ? -9.961 -22.562 0.521 1 94.25 98 ASP B N 1
ATOM 1916 C CA . ASP B 1 98 ? -10.461 -21.281 0.023 1 94.25 98 ASP B CA 1
ATOM 1917 C C . ASP B 1 98 ? -9.359 -20.516 -0.709 1 94.25 98 ASP B C 1
ATOM 1919 O O . ASP B 1 98 ? -8.906 -19.469 -0.24 1 94.25 98 ASP B O 1
ATOM 1923 N N . PRO B 1 99 ? -9.008 -20.984 -1.827 1 96.19 99 PRO B N 1
ATOM 1924 C CA . PRO B 1 99 ? -7.84 -20.438 -2.531 1 96.19 99 PRO B CA 1
ATOM 1925 C C . PRO B 1 99 ? -8.047 -19 -3.004 1 96.19 99 PRO B C 1
ATOM 1927 O O . PRO B 1 99 ? -9.18 -18.578 -3.203 1 96.19 99 PRO B O 1
ATOM 1930 N N . PHE B 1 100 ? -6.883 -18.234 -3.094 1 96.19 100 PHE B N 1
ATOM 1931 C CA . PHE B 1 100 ? -6.918 -16.969 -3.82 1 96.19 100 PHE B CA 1
ATOM 1932 C C . PHE B 1 100 ? -7.105 -17.203 -5.312 1 96.19 100 PHE B C 1
ATOM 1934 O O . PHE B 1 100 ? -6.527 -18.141 -5.875 1 96.19 100 PHE B O 1
ATOM 1941 N N . THR B 1 101 ? -7.914 -16.375 -5.887 1 93.31 101 THR B N 1
ATOM 1942 C CA . THR B 1 101 ? -8.25 -16.656 -7.277 1 93.31 101 THR B CA 1
ATOM 1943 C C . THR B 1 101 ? -7.953 -15.461 -8.164 1 93.31 101 THR B C 1
ATOM 1945 O O . THR B 1 101 ? -7.816 -14.336 -7.68 1 93.31 101 THR B O 1
ATOM 1948 N N . ALA B 1 102 ? -7.816 -15.695 -9.383 1 92.81 102 ALA B N 1
ATOM 1949 C CA . ALA B 1 102 ? -7.672 -14.703 -10.445 1 92.81 102 ALA B CA 1
ATOM 1950 C C . ALA B 1 102 ? -6.449 -13.828 -10.211 1 92.81 102 ALA B C 1
ATOM 1952 O O . ALA B 1 102 ? -6.543 -12.594 -10.258 1 92.81 102 ALA B O 1
ATOM 1953 N N . ILE B 1 103 ? -5.352 -14.492 -9.961 1 95.56 103 ILE B N 1
ATOM 1954 C CA . ILE B 1 103 ? -4.062 -13.82 -9.883 1 95.56 103 ILE B CA 1
ATOM 1955 C C . ILE B 1 103 ? -3.414 -13.781 -11.266 1 95.56 103 ILE B C 1
ATOM 1957 O O . ILE B 1 103 ? -3.086 -14.828 -11.828 1 95.56 103 ILE B O 1
ATOM 1961 N N . CYS B 1 104 ? -3.225 -12.602 -11.758 1 94.56 104 CYS B N 1
ATOM 1962 C CA . CYS B 1 104 ? -2.736 -12.445 -13.117 1 94.56 104 CYS B CA 1
ATOM 1963 C C . CYS B 1 104 ? -1.361 -11.789 -13.133 1 94.56 104 CYS B C 1
ATOM 1965 O O . CYS B 1 104 ? -1.197 -10.672 -12.641 1 94.56 104 CYS B O 1
ATOM 1967 N N . LEU B 1 105 ? -0.438 -12.469 -13.703 1 95.88 105 LEU B N 1
ATOM 1968 C CA . LEU B 1 105 ? 0.914 -11.953 -13.883 1 95.88 105 LEU B CA 1
ATOM 1969 C C . LEU B 1 105 ? 1.243 -11.805 -15.367 1 95.88 105 LEU B C 1
ATOM 1971 O O . LEU B 1 105 ? 1.082 -12.758 -16.141 1 95.88 105 LEU B O 1
ATOM 1975 N N . SER B 1 106 ? 1.629 -10.617 -15.703 1 94.38 106 SER B N 1
ATOM 1976 C CA . SER B 1 106 ? 1.921 -10.406 -17.109 1 94.38 106 SER B CA 1
ATOM 1977 C C . SER B 1 106 ? 3.174 -9.555 -17.297 1 94.38 106 SER B C 1
ATOM 1979 O O . SER B 1 106 ? 3.305 -8.492 -16.688 1 94.38 106 SER B O 1
ATOM 1981 N N . ASN B 1 107 ? 4.121 -9.984 -18.094 1 96.44 107 ASN B N 1
ATOM 1982 C CA . ASN B 1 107 ? 5.316 -9.234 -18.469 1 96.44 107 ASN B CA 1
ATOM 1983 C C . ASN B 1 107 ? 6.145 -8.859 -17.234 1 96.44 107 ASN B C 1
ATOM 1985 O O . ASN B 1 107 ? 6.449 -7.688 -17.031 1 96.44 107 ASN B O 1
ATOM 1989 N N . LEU B 1 108 ? 6.496 -9.875 -16.562 1 97.88 108 LEU B N 1
ATOM 1990 C CA . LEU B 1 108 ? 7.41 -9.734 -15.43 1 97.88 108 LEU B CA 1
ATOM 1991 C C . LEU B 1 108 ? 8.781 -10.32 -15.766 1 97.88 108 LEU B C 1
ATOM 1993 O O . LEU B 1 108 ? 8.875 -11.422 -16.312 1 97.88 108 LEU B O 1
ATOM 1997 N N . SER B 1 109 ? 9.82 -9.641 -15.484 1 98.56 109 SER B N 1
ATOM 1998 C CA . SER B 1 109 ? 11.188 -10.109 -15.672 1 98.56 109 SER B CA 1
ATOM 1999 C C . SER B 1 109 ? 12.039 -9.852 -14.43 1 98.56 109 SER B C 1
ATOM 2001 O O . SER B 1 109 ? 12.375 -8.711 -14.125 1 98.56 109 SER B O 1
ATOM 2003 N N . PHE B 1 110 ? 12.391 -10.891 -13.703 1 97.81 110 PHE B N 1
ATOM 2004 C CA . PHE B 1 110 ? 13.172 -10.766 -12.477 1 97.81 110 PHE B CA 1
ATOM 2005 C C . PHE B 1 110 ? 14.516 -11.484 -12.617 1 97.81 110 PHE B C 1
ATOM 2007 O O . PHE B 1 110 ? 14.555 -12.672 -12.961 1 97.81 110 PHE B O 1
ATOM 2014 N N . SER B 1 111 ? 15.641 -10.758 -12.438 1 96.5 111 SER B N 1
ATOM 2015 C CA . SER B 1 111 ? 16.969 -11.359 -12.336 1 96.5 111 SER B CA 1
ATOM 2016 C C . SER B 1 111 ? 17.234 -11.883 -10.93 1 96.5 111 SER B C 1
ATOM 2018 O O . SER B 1 111 ? 17.328 -11.102 -9.984 1 96.5 111 SER B O 1
ATOM 2020 N N . ILE B 1 112 ? 17.344 -13.18 -10.727 1 95.12 112 ILE B N 1
ATOM 2021 C CA . ILE B 1 112 ? 17.469 -13.812 -9.422 1 95.12 112 ILE B CA 1
ATOM 2022 C C . ILE B 1 112 ? 18.953 -13.93 -9.039 1 95.12 112 ILE B C 1
ATOM 2024 O O . ILE B 1 112 ? 19.766 -14.359 -9.844 1 95.12 112 ILE B O 1
ATOM 2028 N N . THR B 1 113 ? 19.359 -13.289 -7.969 1 87.31 113 THR B N 1
ATOM 2029 C CA . THR B 1 113 ? 20.766 -13.352 -7.539 1 87.31 113 THR B CA 1
ATOM 2030 C C . THR B 1 113 ? 21.141 -14.781 -7.164 1 87.31 113 THR B C 1
ATOM 2032 O O . THR B 1 113 ? 22.156 -15.297 -7.633 1 87.31 113 THR B O 1
ATOM 2035 N N . ASP B 1 114 ? 20.875 -15.117 -5.801 1 65.56 114 ASP B N 1
ATOM 2036 C CA . ASP B 1 114 ? 21.453 -16.344 -5.285 1 65.56 114 ASP B CA 1
ATOM 2037 C C . ASP B 1 114 ? 20.594 -17.562 -5.652 1 65.56 114 ASP B C 1
ATOM 2039 O O . ASP B 1 114 ? 19.375 -17.531 -5.461 1 65.56 114 ASP B O 1
ATOM 2043 N N . SER B 1 115 ? 21.078 -18.156 -6.664 1 56.91 115 SER B N 1
ATOM 2044 C CA . SER B 1 115 ? 20.562 -19.484 -6.992 1 56.91 115 SER B CA 1
ATOM 2045 C C . SER B 1 115 ? 20.281 -20.297 -5.73 1 56.91 115 SER B C 1
ATOM 2047 O O . SER B 1 115 ? 19.922 -21.484 -5.812 1 56.91 115 SER B O 1
ATOM 2049 N N . ALA B 1 116 ? 20.656 -19.672 -4.641 1 51.38 116 ALA B N 1
ATOM 2050 C CA . ALA B 1 116 ? 20.562 -20.578 -3.502 1 51.38 116 ALA B CA 1
ATOM 2051 C C . ALA B 1 116 ? 19.109 -21.016 -3.27 1 51.38 116 ALA B C 1
ATOM 2053 O O . ALA B 1 116 ? 18.859 -22.016 -2.598 1 51.38 116 ALA B O 1
ATOM 2054 N N . TYR B 1 117 ? 18.203 -19.969 -3.57 1 57.94 117 TYR B N 1
ATOM 2055 C CA . TYR B 1 117 ? 16.859 -20.516 -3.361 1 57.94 117 TYR B CA 1
ATOM 2056 C C . TYR B 1 117 ? 16.469 -21.438 -4.508 1 57.94 117 TYR B C 1
ATOM 2058 O O . TYR B 1 117 ? 16.75 -21.141 -5.672 1 57.94 117 TYR B O 1
ATOM 2066 N N . SER B 1 118 ? 16.422 -22.609 -4.242 1 64.56 118 SER B N 1
ATOM 2067 C CA . SER B 1 118 ? 16.156 -23.688 -5.184 1 64.56 118 SER B CA 1
ATOM 2068 C C . SER B 1 118 ? 15 -23.328 -6.117 1 64.56 118 SER B C 1
ATOM 2070 O O . SER B 1 118 ? 15.062 -23.609 -7.32 1 64.56 118 SER B O 1
ATOM 2072 N N . THR B 1 119 ? 13.945 -22.594 -5.523 1 86.31 119 THR B N 1
ATOM 2073 C CA . THR B 1 119 ? 12.844 -22.359 -6.453 1 86.31 119 THR B CA 1
ATOM 2074 C C . THR B 1 119 ? 12.422 -2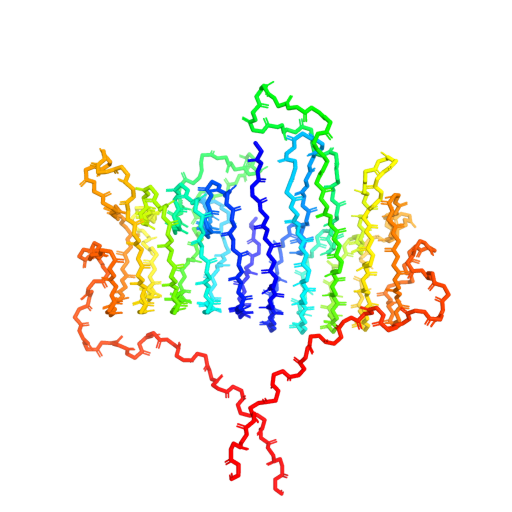0.891 -6.434 1 86.31 119 THR B C 1
ATOM 2076 O O . THR B 1 119 ? 12.078 -20.359 -5.379 1 86.31 119 THR B O 1
ATOM 2079 N N . PRO B 1 120 ? 12.547 -20.266 -7.555 1 93.88 120 PRO B N 1
ATOM 2080 C CA . PRO B 1 120 ? 12.234 -18.828 -7.605 1 93.88 120 PRO B CA 1
ATOM 2081 C C . PRO B 1 120 ? 10.789 -18.531 -7.227 1 93.88 120 PRO B C 1
ATOM 2083 O O . PRO B 1 120 ? 10.469 -17.406 -6.812 1 93.88 120 PRO B O 1
ATOM 2086 N N . TRP B 1 121 ? 9.898 -19.516 -7.434 1 96.12 121 TRP B N 1
ATOM 2087 C CA . TRP B 1 121 ? 8.484 -19.359 -7.098 1 96.12 121 TRP B CA 1
ATOM 2088 C C . TRP B 1 121 ? 8.016 -20.5 -6.203 1 96.12 121 TRP B C 1
ATOM 2090 O O . TRP B 1 121 ? 8.422 -21.656 -6.391 1 96.12 121 TRP B O 1
ATOM 2100 N N . SER B 1 122 ? 7.168 -20.203 -5.359 1 96.38 122 SER B N 1
ATOM 2101 C CA . SER B 1 122 ? 6.434 -21.172 -4.555 1 96.38 122 SER B CA 1
ATOM 2102 C C . SER B 1 122 ? 4.957 -20.797 -4.453 1 96.38 122 SER B C 1
ATOM 2104 O O . SER B 1 122 ? 4.617 -19.656 -4.145 1 96.38 122 SER B O 1
ATOM 2106 N N . CYS B 1 123 ? 4.117 -21.797 -4.762 1 96.62 123 CYS B N 1
ATOM 2107 C CA . CYS B 1 123 ? 2.689 -21.5 -4.754 1 96.62 123 CYS B CA 1
ATOM 2108 C C . CYS B 1 123 ? 1.912 -22.609 -4.047 1 96.62 123 CYS B C 1
ATOM 2110 O O . CYS B 1 123 ? 2.232 -23.781 -4.191 1 96.62 123 CYS B O 1
ATOM 2112 N N . SER B 1 124 ? 0.936 -22.25 -3.35 1 97.38 124 SER B N 1
ATOM 2113 C CA . SER B 1 124 ? -0.055 -23.141 -2.758 1 97.38 124 SER B CA 1
ATOM 2114 C C . SER B 1 124 ? -1.402 -22.453 -2.6 1 97.38 124 SER B C 1
ATOM 2116 O O . SER B 1 124 ? -1.459 -21.266 -2.262 1 97.38 124 SER B O 1
ATOM 2118 N N . ASN B 1 125 ? -2.506 -23.125 -2.908 1 97.12 125 ASN B N 1
ATOM 2119 C CA . ASN B 1 125 ? -3.861 -22.625 -2.703 1 97.12 125 ASN B CA 1
ATOM 2120 C C . ASN B 1 125 ? -4.086 -21.297 -3.42 1 97.12 125 ASN B C 1
ATOM 2122 O O . ASN B 1 125 ? -4.605 -20.359 -2.828 1 97.12 125 ASN B O 1
ATOM 2126 N N . VAL B 1 126 ? -3.568 -21.234 -4.66 1 96.75 126 VAL B N 1
ATOM 2127 C CA . VAL B 1 126 ? -3.795 -20.094 -5.531 1 96.75 126 VAL B CA 1
ATOM 2128 C C . VAL B 1 126 ? -4.094 -20.562 -6.949 1 96.75 126 VAL B C 1
ATOM 2130 O O . VAL B 1 126 ? -3.779 -21.703 -7.309 1 96.75 126 VAL B O 1
ATOM 2133 N N . SER B 1 127 ? -4.758 -19.75 -7.699 1 93.5 127 SER B N 1
ATOM 2134 C CA . SER B 1 127 ? -4.965 -19.984 -9.125 1 93.5 127 SER B CA 1
ATOM 2135 C C . SER B 1 127 ? -4.949 -18.688 -9.914 1 93.5 127 SER B C 1
ATOM 2137 O O . SER B 1 127 ? -5.285 -17.625 -9.375 1 93.5 127 SER B O 1
ATOM 2139 N N . GLY B 1 128 ? -4.48 -18.828 -11.086 1 93.25 128 GLY B N 1
ATOM 2140 C CA . GLY B 1 128 ? -4.43 -17.641 -11.922 1 93.25 128 GLY B CA 1
ATOM 2141 C C . GLY B 1 128 ? -3.816 -17.906 -13.289 1 93.25 128 GLY B C 1
ATOM 2142 O O . GLY B 1 128 ? -3.857 -19.031 -13.789 1 93.25 128 GLY B O 1
ATOM 2143 N N . TYR B 1 129 ? -3.336 -16.812 -13.859 1 91.5 129 TYR B N 1
ATOM 2144 C CA . TYR B 1 129 ? -2.785 -16.844 -15.211 1 91.5 129 TYR B CA 1
ATOM 2145 C C . TYR B 1 129 ? -1.489 -16.047 -15.281 1 91.5 129 TYR B C 1
ATOM 2147 O O . TYR B 1 129 ? -1.331 -15.039 -14.586 1 91.5 129 TYR B O 1
ATOM 2155 N N . SER B 1 130 ? -0.601 -16.531 -16.062 1 93.06 130 SER B N 1
ATOM 2156 C CA . SER B 1 130 ? 0.628 -15.781 -16.281 1 93.06 130 SER B CA 1
ATOM 2157 C C . SER B 1 130 ? 1.033 -15.805 -17.75 1 93.06 130 SER B C 1
ATOM 2159 O O . SER B 1 130 ? 0.786 -16.781 -18.453 1 93.06 130 SER B O 1
ATOM 2161 N N . GLU B 1 131 ? 1.531 -14.711 -18.188 1 91.88 131 G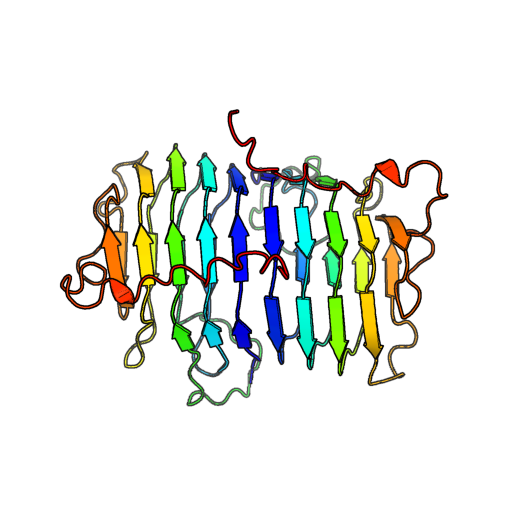LU B N 1
ATOM 2162 C CA . GLU B 1 131 ? 2.074 -14.578 -19.547 1 91.88 131 GLU B CA 1
ATOM 2163 C C . GLU B 1 131 ? 3.363 -13.766 -19.531 1 91.88 131 GLU B C 1
ATOM 2165 O O . GLU B 1 131 ? 3.406 -12.664 -18.984 1 91.88 131 GLU B O 1
ATOM 2170 N N . SER B 1 132 ? 4.422 -14.273 -20.172 1 94.75 132 SER B N 1
ATOM 2171 C CA . SER B 1 132 ? 5.691 -13.562 -20.297 1 94.75 132 SER B CA 1
ATOM 2172 C C . SER B 1 132 ? 6.277 -13.219 -18.938 1 94.75 132 SER B C 1
ATOM 2174 O O . SER B 1 132 ? 6.625 -12.062 -18.672 1 94.75 132 SER B O 1
ATOM 2176 N N . VAL B 1 133 ? 6.34 -14.211 -18.156 1 95.94 133 VAL B N 1
ATOM 2177 C CA . VAL B 1 133 ? 6.887 -14.039 -16.812 1 95.94 133 VAL B CA 1
ATOM 2178 C C . VAL B 1 133 ? 8.188 -14.836 -16.672 1 95.94 133 VAL B C 1
ATOM 2180 O O . VAL B 1 133 ? 8.227 -16.031 -16.984 1 95.94 133 VAL B O 1
ATOM 2183 N N . PHE B 1 134 ? 9.234 -14.164 -16.297 1 96.5 134 PHE B N 1
ATOM 2184 C CA . PHE B 1 134 ? 10.531 -14.797 -16.078 1 96.5 134 PHE B CA 1
ATOM 2185 C C . PHE B 1 134 ? 11.086 -14.445 -14.711 1 96.5 134 PHE B C 1
ATOM 2187 O O . PHE B 1 134 ? 11.141 -13.266 -14.344 1 96.5 134 PHE B O 1
ATOM 2194 N N . PRO B 1 135 ? 11.703 -15.5 -13.961 1 96.56 135 PRO B N 1
ATOM 2195 C CA . PRO B 1 135 ? 11.617 -16.938 -14.25 1 96.56 135 PRO B CA 1
ATOM 2196 C C . PRO B 1 135 ? 10.18 -17.438 -14.297 1 96.56 135 PRO B C 1
ATOM 2198 O O . PRO B 1 135 ? 9.266 -16.766 -13.828 1 96.56 135 PRO B O 1
ATOM 2201 N N . GLU B 1 136 ? 9.961 -18.609 -14.852 1 94.5 136 GLU B N 1
ATOM 2202 C CA . GLU B 1 136 ? 8.625 -19.172 -15.039 1 94.5 136 GLU B CA 1
ATOM 2203 C C . GLU B 1 136 ? 7.941 -19.422 -13.695 1 94.5 136 GLU B C 1
ATOM 2205 O O . GLU B 1 136 ? 8.547 -19.984 -12.781 1 94.5 136 GLU B O 1
ATOM 2210 N N . PRO B 1 137 ? 6.695 -18.922 -13.578 1 95.19 137 PRO B N 1
ATOM 2211 C CA . PRO B 1 137 ? 5.992 -19.094 -12.305 1 95.19 137 PRO B CA 1
ATOM 2212 C C . PRO B 1 137 ? 5.48 -20.516 -12.102 1 95.19 137 PRO B C 1
ATOM 2214 O O . PRO B 1 137 ? 5.738 -21.391 -12.93 1 95.19 137 PRO B O 1
ATOM 2217 N N . CYS B 1 138 ? 4.867 -20.719 -10.93 1 94.88 138 CYS B N 1
ATOM 2218 C CA . CYS B 1 138 ? 4.293 -22.016 -10.578 1 94.88 138 CYS B CA 1
ATOM 2219 C C . CYS B 1 138 ? 3.189 -22.391 -11.555 1 94.88 138 CYS B C 1
ATOM 2221 O O . CYS B 1 138 ? 2.586 -21.531 -12.195 1 94.88 138 CYS B O 1
ATOM 2223 N N . SER B 1 139 ? 2.865 -23.688 -11.664 1 93.12 139 SER B N 1
ATOM 2224 C CA . SER B 1 139 ? 1.841 -24.203 -12.57 1 93.12 139 SER B CA 1
ATOM 2225 C C . SER B 1 139 ? 0.457 -23.688 -12.18 1 93.12 139 SER B C 1
ATOM 2227 O O . SER B 1 139 ? -0.431 -23.594 -13.031 1 93.12 139 SER B O 1
ATOM 2229 N N . GLU B 1 140 ? 0.239 -23.375 -10.891 1 93.31 140 GLU B N 1
ATOM 2230 C CA . GLU B 1 140 ? -1.03 -22.859 -10.391 1 93.31 140 GLU B CA 1
ATOM 2231 C C . GLU B 1 140 ? -1.429 -21.578 -11.125 1 93.31 140 GLU B C 1
ATOM 2233 O O . GLU B 1 140 ? -2.6 -21.188 -11.117 1 93.31 140 GLU B O 1
ATOM 2238 N N . LEU B 1 141 ? -0.399 -20.984 -11.75 1 92.69 141 LEU B N 1
ATOM 2239 C CA . LEU B 1 141 ? -0.667 -19.688 -12.375 1 92.69 141 LEU B CA 1
ATOM 2240 C C . LEU B 1 141 ? -0.772 -19.828 -13.891 1 92.69 141 LEU B C 1
ATOM 2242 O O . LEU B 1 141 ? -0.664 -18.844 -14.617 1 92.69 141 LEU B O 1
ATOM 2246 N N . TYR B 1 142 ? -0.768 -21.078 -14.406 1 80.62 142 TYR B N 1
ATOM 2247 C CA . TYR B 1 142 ? -0.937 -21.359 -15.828 1 80.62 142 TYR B CA 1
ATOM 2248 C C . TYR B 1 142 ? -2.385 -21.703 -16.156 1 80.62 142 TYR B C 1
ATOM 2250 O O . TYR B 1 142 ? -2.676 -22.25 -17.219 1 80.62 142 TYR B O 1
ATOM 2258 N N . THR B 1 143 ? -3.195 -21.656 -15.234 1 63.06 143 THR B N 1
ATOM 2259 C CA . THR B 1 143 ? -4.523 -22.156 -15.578 1 63.06 143 THR B CA 1
ATOM 2260 C C . THR B 1 143 ? -4.883 -21.797 -17.016 1 63.06 143 THR B C 1
ATOM 2262 O O . THR B 1 143 ? -4.457 -20.766 -17.531 1 63.06 143 THR B O 1
ATOM 2265 N N . SER B 1 144 ? -5.168 -22.859 -17.969 1 51.34 144 SER B N 1
ATOM 2266 C CA . SER B 1 144 ? -5.48 -22.922 -19.391 1 51.34 144 SER B CA 1
ATOM 2267 C C . SER B 1 144 ? -6.141 -21.625 -19.875 1 51.34 144 SER B C 1
ATOM 2269 O O . SER B 1 144 ? -6.773 -20.922 -19.078 1 51.34 144 SER B O 1
ATOM 2271 N N . SER B 1 145 ? -5.625 -21.156 -21.062 1 47.44 145 SER B N 1
ATOM 2272 C CA . SER B 1 145 ? -5.891 -20.016 -21.938 1 47.44 145 SER B CA 1
ATOM 2273 C C . SER B 1 145 ? -7.344 -19.562 -21.828 1 47.44 145 SER B C 1
ATOM 2275 O O . SER B 1 145 ? -7.719 -18.516 -22.375 1 47.44 145 SER B O 1
ATOM 2277 N N . SER B 1 146 ? -8.188 -20.547 -21.688 1 44.5 146 SER B N 1
ATOM 2278 C CA . SER B 1 146 ? -9.523 -20.094 -22.078 1 44.5 146 SER B CA 1
ATOM 2279 C C . SER B 1 146 ? -9.922 -18.828 -21.328 1 44.5 146 SER B C 1
ATOM 2281 O O . SER B 1 146 ? -10.703 -18.016 -21.828 1 44.5 146 SER B O 1
ATOM 2283 N N . ASN B 1 147 ? -9.555 -18.578 -20.094 1 45.19 147 ASN B N 1
ATOM 2284 C CA . ASN B 1 147 ? -10.188 -17.469 -19.391 1 45.19 147 ASN B CA 1
ATOM 2285 C C . ASN B 1 147 ? -9.234 -16.297 -19.203 1 45.19 147 ASN B C 1
ATOM 2287 O O . ASN B 1 147 ? -8.969 -15.883 -18.078 1 45.19 147 ASN B O 1
ATOM 2291 N N . SER B 1 148 ? -8.195 -16.141 -20.016 1 48.44 148 SER B N 1
ATOM 2292 C CA . SER B 1 148 ? -7.398 -14.922 -20.156 1 48.44 148 SER B CA 1
ATOM 2293 C C . SER B 1 148 ? -8.234 -13.68 -19.891 1 48.44 148 SER B C 1
ATOM 2295 O O . SER B 1 148 ? -7.695 -12.594 -19.656 1 48.44 148 SER B O 1
ATOM 2297 N N . SER B 1 149 ? -9.438 -13.883 -20.219 1 49.5 149 SER B N 1
ATOM 2298 C CA . SER B 1 149 ? -10.336 -12.75 -20.047 1 49.5 149 SER B CA 1
ATOM 2299 C C . SER B 1 149 ? -10.297 -12.211 -18.625 1 49.5 149 SER B C 1
ATOM 2301 O O . SER B 1 149 ? -10.82 -11.133 -18.344 1 49.5 149 SER B O 1
ATOM 2303 N N . ILE B 1 150 ? -9.797 -13.086 -17.812 1 52.56 150 ILE B N 1
ATOM 2304 C CA . ILE B 1 150 ? -9.891 -12.672 -16.406 1 52.56 150 ILE B CA 1
ATOM 2305 C C . ILE B 1 150 ? -8.891 -11.547 -16.141 1 52.56 150 ILE B C 1
ATOM 2307 O O . ILE B 1 150 ? -9.148 -10.664 -15.32 1 52.56 150 ILE B O 1
ATOM 2311 N N . CYS B 1 151 ? -7.699 -11.711 -16.688 1 59.09 151 CYS B N 1
ATOM 2312 C CA . CYS B 1 151 ? -6.707 -10.695 -16.359 1 59.09 151 CYS B CA 1
ATOM 2313 C C . CYS B 1 151 ? -7.133 -9.32 -16.859 1 59.09 151 CYS B C 1
ATOM 2315 O O . CYS B 1 151 ? -7.504 -9.172 -18.031 1 59.09 151 CYS B O 1
ATOM 2317 N N . PHE B 1 152 ? -8 -8.703 -16.031 1 53.25 152 PHE B N 1
ATOM 2318 C CA . PHE B 1 152 ? -8.82 -7.508 -16.094 1 53.25 152 PHE B CA 1
ATOM 2319 C C . PHE B 1 152 ? -8.016 -6.324 -16.609 1 53.25 152 PHE B C 1
ATOM 2321 O O . PHE B 1 152 ? -6.863 -6.129 -16.219 1 53.25 152 PHE B O 1
ATOM 2328 N N . SER B 1 153 ? -8.078 -6.027 -17.875 1 48.31 153 SER B N 1
ATOM 2329 C CA . SER B 1 153 ? -7.875 -4.613 -18.156 1 48.31 153 SER B CA 1
ATOM 2330 C C . SER B 1 153 ? -8.797 -3.736 -17.312 1 48.31 153 SER B C 1
ATOM 2332 O O . SER B 1 153 ? -9.977 -4.059 -17.141 1 48.31 153 SER B O 1
ATOM 2334 N N . LEU B 1 154 ? -8.516 -3.377 -16.094 1 44.31 154 LEU B N 1
ATOM 2335 C CA . LEU B 1 154 ? -9.406 -2.35 -15.57 1 44.31 154 LEU B CA 1
ATOM 2336 C C . LEU B 1 154 ? -10.031 -1.542 -16.703 1 44.31 154 LEU B C 1
ATOM 2338 O O . LEU B 1 154 ? -9.422 -1.374 -17.766 1 44.31 154 LEU B O 1
ATOM 2342 N N . PRO B 1 155 ? -11.414 -1.366 -16.781 1 37.72 155 PRO B N 1
ATOM 2343 C CA . PRO B 1 155 ? -11.938 -0.487 -17.828 1 37.72 155 PRO B CA 1
ATOM 2344 C C . PRO B 1 155 ? -11.039 0.715 -18.094 1 37.72 155 PRO B C 1
ATOM 2346 O O . PRO B 1 155 ? -10.398 1.229 -17.172 1 37.72 155 PRO B O 1
ATOM 2349 N N . SER B 1 156 ? -10.336 0.682 -19.188 1 35.41 156 SER B N 1
ATOM 2350 C CA . SER B 1 156 ? -9.734 1.943 -19.609 1 35.41 156 SER B CA 1
ATOM 2351 C C . SER B 1 156 ? -10.602 3.131 -19.219 1 35.41 156 SER B C 1
ATOM 2353 O O . SER B 1 156 ? -11.766 3.213 -19.625 1 35.41 156 SER B O 1
ATOM 2355 N N . TYR B 1 157 ? -10.727 3.533 -18.031 1 30.94 157 TYR B N 1
ATOM 2356 C CA . TYR B 1 157 ? -11.398 4.816 -17.859 1 30.94 157 TYR B CA 1
ATOM 2357 C C . TYR B 1 157 ? -11.078 5.758 -19.016 1 30.94 157 TYR B C 1
ATOM 2359 O O . TYR B 1 157 ? -9.969 6.293 -19.094 1 30.94 157 TYR B O 1
ATOM 2367 N N . SER B 1 158 ? -11.367 5.383 -20.203 1 28.95 158 SER B N 1
ATOM 2368 C CA . SER B 1 158 ? -11.438 6.402 -21.25 1 28.95 158 SER B CA 1
ATOM 2369 C C . SER B 1 158 ? -12.234 7.613 -20.781 1 28.95 158 SER B C 1
ATOM 2371 O O . SER B 1 158 ? -13.359 7.473 -20.281 1 28.95 158 SER B O 1
ATOM 2373 N N . ALA B 1 159 ? -11.617 8.742 -20.406 1 29.34 159 ALA B N 1
ATOM 2374 C CA . ALA B 1 159 ? -12.32 10.016 -20.453 1 29.34 159 ALA B CA 1
ATOM 2375 C C . ALA B 1 159 ? -13.391 10.008 -21.547 1 29.34 159 ALA B C 1
ATOM 2377 O O . ALA B 1 159 ? -13.094 9.852 -22.734 1 29.34 159 ALA B O 1
ATOM 2378 N N . LEU B 1 160 ? -14.555 9.508 -21.359 1 21.59 160 LEU B N 1
ATOM 2379 C CA . LEU B 1 160 ? -15.648 9.875 -22.25 1 21.59 160 LEU B CA 1
ATOM 2380 C C . LEU B 1 160 ? -15.609 11.359 -22.578 1 21.59 160 LEU B C 1
ATOM 2382 O O . LEU B 1 160 ? -15.75 12.195 -21.672 1 21.59 160 LEU B O 1
ATOM 2386 N N . ALA B 1 161 ? -14.883 11.773 -23.5 1 25.5 161 ALA B N 1
ATOM 2387 C CA . ALA B 1 161 ? -15.133 13.039 -24.203 1 25.5 161 ALA B CA 1
ATOM 2388 C C . ALA B 1 161 ? -16.609 13.18 -24.562 1 25.5 161 ALA B C 1
ATOM 2390 O O . ALA B 1 161 ? -17.172 12.336 -25.266 1 25.5 161 ALA B O 1
ATOM 2391 N N . VAL B 1 162 ? -17.375 13.641 -23.609 1 22.14 162 VAL B N 1
ATOM 2392 C CA . VAL B 1 162 ? -18.672 14.125 -24.094 1 22.14 162 VAL B CA 1
ATOM 2393 C C . VAL B 1 162 ? -18.5 14.805 -25.453 1 22.14 162 VAL B C 1
ATOM 2395 O O . VAL B 1 162 ? -17.766 15.789 -25.578 1 22.14 162 VAL B O 1
ATOM 2398 N N . ALA B 1 163 ? -18.812 14.062 -26.469 1 20.47 163 ALA B N 1
ATOM 2399 C CA . ALA B 1 163 ? -19.078 14.688 -27.766 1 20.47 163 ALA B CA 1
ATOM 2400 C C . ALA B 1 163 ? -20.281 15.609 -27.703 1 20.47 163 ALA B C 1
ATOM 2402 O O . ALA B 1 163 ? -21.281 15.297 -27.031 1 20.47 163 ALA B O 1
#